Protein AF-0000000074543734 (afdb_homodimer)

Solvent-accessible surface area (backbone atoms only — not comparable to full-atom values): 16837 Å² total; per-residue (Å²): 120,85,77,66,67,54,52,73,69,49,49,52,48,24,50,54,46,12,51,50,35,31,70,73,48,41,55,64,61,36,19,35,50,53,27,39,42,71,45,32,59,56,58,61,41,37,69,66,55,51,26,60,74,67,69,52,52,71,66,55,41,49,52,23,51,50,51,32,42,71,45,55,52,28,47,71,48,64,48,88,96,42,91,55,53,32,34,30,52,39,65,70,46,44,68,61,51,48,52,52,50,57,54,46,49,54,52,49,51,53,50,47,54,55,44,60,73,66,44,53,80,88,37,54,69,59,51,51,36,52,50,50,49,51,50,50,50,55,52,46,64,62,48,46,63,54,52,51,52,50,53,62,58,68,75,106,120,86,78,67,65,53,53,73,70,49,48,54,49,24,51,54,48,13,51,50,36,31,70,74,47,40,55,64,61,36,18,35,50,54,26,39,42,70,46,31,61,56,57,59,42,37,68,64,54,52,25,60,74,67,69,51,51,70,68,52,42,51,53,23,51,50,51,33,41,72,45,57,52,29,48,70,48,63,48,90,97,43,92,54,53,33,34,30,54,39,65,71,46,44,67,61,51,49,52,51,51,57,54,46,49,54,54,49,52,53,50,48,52,55,43,61,73,66,44,54,8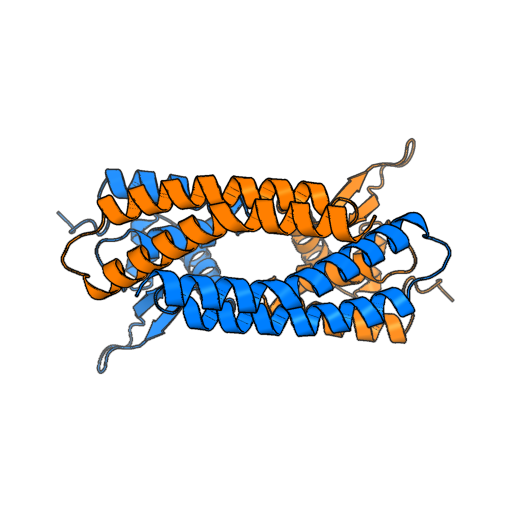0,89,37,53,68,60,49,49,35,52,50,51,50,51,50,49,50,56,52,46,64,62,48,48,63,54,51,51,53,50,52,62,58,70,75,106

Nearest PDB structures (foldseek):
  4nb5-assembly1_C  TM=7.946E-01  e=1.792E-09  Mycobacterium tuberculosis H37Rv
  5jbr-assembly1_B  TM=6.438E-01  e=4.421E-06  Beutenbergia cavernae DSM 12333
  3eco-assembly1_A  TM=5.040E-01  e=1.028E-03  Staphylococcus aureus subsp. aureus Mu50
  5ffx-assembly1_A  TM=5.007E-01  e=1.479E-03  Staphylococcus aureus
  4lln-assembly2_D  TM=4.909E-01  e=5.602E-03  Staphylococcus aureus

Radius of gyration: 21.44 Å; Cα contacts (8 Å, |Δi|>4): 351; chains: 2; bounding box: 50×63×42 Å

Foldseek 3Di:
DPPQQADPVLVVQLVVQLVVVVVVPDDNLLSSLLSCCVRGPDNKDFLVSSCVNVVHDSVSSVVSVVVCVVVVQKDWDDDVPDPTIIIGGCVVVVVVVVVVVLVVLVVVLVVLVVVLVPDDPVCVVVSVVSVVVSVVSVVCSVCVVVVVVVVVVVVD/DPPQQADPVLVVQLVVQLVVVVVVPDDNLLSSLLSCCVRGPDNKDFLVSSCVNVVHDSVSSVVSVVVCVVVVQKDWDDDVPGPTIIIGGPVVVVVVVVVVVLVVLVVVLVVLVVVLVPDDPVCVVVSVVSVVVSVVSVVCSVCVVVVVVVVVVVVD

Structure (mmCIF, N/CA/C/O backbone):
data_AF-0000000074543734-model_v1
#
loop_
_entity.id
_entity.type
_entity.pdbx_description
1 polymer 'HTH marR-type domain-containing protein'
#
loop_
_atom_site.group_PDB
_atom_site.id
_atom_site.type_symbol
_atom_site.label_atom_id
_atom_site.label_alt_id
_atom_site.label_comp_id
_atom_site.label_asym_id
_atom_site.label_entity_id
_atom_site.label_seq_id
_atom_site.pdbx_PDB_ins_code
_atom_site.Cartn_x
_atom_site.Cartn_y
_atom_site.Cartn_z
_atom_site.occupancy
_atom_site.B_iso_or_equiv
_atom_site.auth_seq_id
_atom_site.auth_comp_id
_atom_site.auth_asym_id
_atom_site.auth_atom_id
_atom_site.pdbx_PDB_model_num
ATOM 1 N N . MET A 1 1 ? 14.344 34.094 14.898 1 37.69 1 MET A N 1
ATOM 2 C CA . MET A 1 1 ? 14.773 32.688 14.852 1 37.69 1 MET A CA 1
ATOM 3 C C . MET A 1 1 ? 14.234 31.984 13.602 1 37.69 1 MET A C 1
ATOM 5 O O . MET A 1 1 ? 13.117 32.281 13.164 1 37.69 1 MET A O 1
ATOM 9 N N . PRO A 1 2 ? 14.891 31.484 12.68 1 45.97 2 PRO A N 1
ATOM 10 C CA . PRO A 1 2 ? 14.273 31.047 11.422 1 45.97 2 PRO A CA 1
ATOM 11 C C . PRO A 1 2 ? 12.984 30.266 11.641 1 45.97 2 PRO A C 1
ATOM 13 O O . PRO A 1 2 ? 12.875 29.5 12.609 1 45.97 2 PRO A O 1
ATOM 16 N N . THR A 1 3 ? 11.805 30.703 11.414 1 54.81 3 THR A N 1
ATOM 17 C CA . THR A 1 3 ? 10.469 30.234 11.758 1 54.81 3 THR A CA 1
ATOM 18 C C . THR A 1 3 ? 10.328 28.734 11.508 1 54.81 3 THR A C 1
ATOM 20 O O . THR A 1 3 ? 10.477 28.281 10.375 1 54.81 3 THR A O 1
ATOM 23 N N . GLU A 1 4 ? 10.594 27.969 12.469 1 73.25 4 GLU A N 1
ATOM 24 C CA . GLU A 1 4 ? 10.547 26.516 12.367 1 73.25 4 GLU A CA 1
ATOM 25 C C . GLU A 1 4 ? 9.211 26.047 11.781 1 73.25 4 GLU A C 1
ATOM 27 O O . GLU A 1 4 ? 8.148 26.469 12.234 1 73.25 4 GLU A O 1
ATOM 32 N N . ILE A 1 5 ? 9.234 25.453 10.617 1 83.62 5 ILE A N 1
ATOM 33 C CA . ILE A 1 5 ? 8.016 25.031 9.945 1 83.62 5 ILE A CA 1
ATOM 34 C C . ILE A 1 5 ? 7.352 23.906 10.734 1 83.62 5 ILE A C 1
ATOM 36 O O . ILE A 1 5 ? 6.184 23.578 10.5 1 83.62 5 ILE A O 1
ATOM 40 N N . VAL A 1 6 ? 8.109 23.391 11.742 1 90.94 6 VAL A N 1
ATOM 41 C CA . VAL A 1 6 ? 7.555 22.312 12.555 1 90.94 6 VAL A CA 1
ATOM 42 C C . VAL A 1 6 ? 7.953 22.516 14.016 1 90.94 6 VAL A C 1
ATOM 44 O O . VAL A 1 6 ? 9.094 22.859 14.312 1 90.94 6 VAL A O 1
ATOM 47 N N . THR A 1 7 ? 7.059 22.422 14.898 1 91.19 7 THR A N 1
ATOM 48 C CA . THR A 1 7 ? 7.32 22.469 16.328 1 91.19 7 THR A CA 1
ATOM 49 C C . THR A 1 7 ? 7.965 21.172 16.812 1 91.19 7 THR A C 1
ATOM 51 O O . THR A 1 7 ? 8.031 20.203 16.062 1 91.19 7 THR A O 1
ATOM 54 N N . GLU A 1 8 ? 8.469 21.188 18.062 1 92.19 8 GLU A N 1
ATOM 55 C CA . GLU A 1 8 ? 9.062 19.984 18.641 1 92.19 8 GLU A CA 1
ATOM 56 C C . GLU A 1 8 ? 8.031 18.859 18.75 1 92.19 8 GLU A C 1
ATOM 58 O O . GLU A 1 8 ? 8.344 17.703 18.5 1 92.19 8 GLU A O 1
ATOM 63 N N . LYS A 1 9 ? 6.859 19.219 19.156 1 93.31 9 LYS A N 1
ATOM 64 C CA . LYS A 1 9 ? 5.793 18.234 19.25 1 93.31 9 LYS A CA 1
ATOM 65 C C . LYS A 1 9 ? 5.477 17.641 17.875 1 93.31 9 LYS A C 1
ATOM 67 O O . LYS A 1 9 ? 5.281 16.438 17.75 1 93.31 9 LYS A O 1
ATOM 72 N N . GLN A 1 10 ? 5.484 18.453 16.906 1 94.5 10 GLN A N 1
ATOM 73 C CA . GLN A 1 10 ? 5.234 18 15.547 1 94.5 10 GLN A CA 1
ATOM 74 C C . GLN A 1 10 ? 6.367 17.109 15.047 1 94.5 10 GLN A C 1
ATOM 76 O O . GLN A 1 10 ? 6.129 16.141 14.328 1 94.5 10 GLN A O 1
ATOM 81 N N . ARG A 1 11 ? 7.5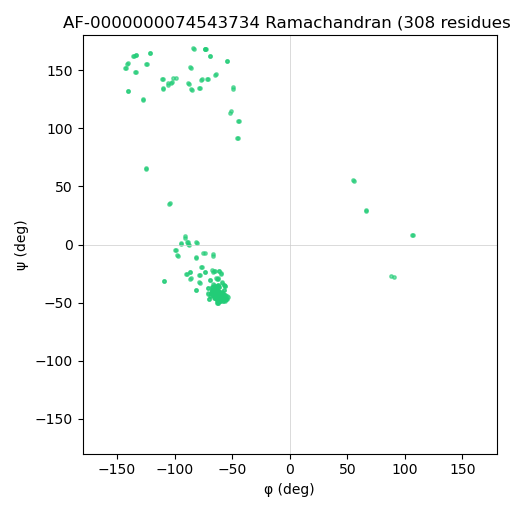16 17.453 15.438 1 95 11 ARG A N 1
ATOM 82 C CA . ARG A 1 11 ? 8.664 16.641 15.047 1 95 11 ARG A CA 1
ATOM 83 C C . ARG A 1 11 ? 8.555 15.227 15.586 1 95 11 ARG A C 1
ATOM 85 O O . ARG A 1 11 ? 8.867 14.258 14.891 1 95 11 ARG A O 1
ATOM 92 N N . VAL A 1 12 ? 8.141 15.133 16.797 1 95.44 12 VAL A N 1
ATOM 93 C CA . VAL A 1 12 ? 7.945 13.82 17.406 1 95.44 12 VAL A CA 1
ATOM 94 C C . VAL A 1 12 ? 6.867 13.047 16.656 1 95.44 12 VAL A C 1
ATOM 96 O O . VAL A 1 12 ? 7.023 11.852 16.391 1 95.44 12 VAL A O 1
ATOM 99 N N . LEU A 1 13 ? 5.844 13.719 16.312 1 96.5 13 LEU A N 1
ATOM 100 C CA . LEU A 1 13 ? 4.742 13.094 15.586 1 96.5 13 LEU A CA 1
ATOM 101 C C . LEU A 1 13 ? 5.184 12.664 14.188 1 96.5 13 LEU A C 1
ATOM 103 O O . LEU A 1 13 ? 4.773 11.609 13.703 1 96.5 13 LEU A O 1
ATOM 107 N N . ILE A 1 14 ? 5.988 13.477 13.539 1 97 14 ILE A N 1
ATOM 108 C CA . ILE A 1 14 ? 6.523 13.141 12.227 1 97 14 ILE A CA 1
ATOM 109 C C . ILE A 1 14 ? 7.316 11.836 12.312 1 97 14 ILE A C 1
ATOM 111 O O . ILE A 1 14 ? 7.164 10.953 11.461 1 97 14 ILE A O 1
ATOM 115 N N . GLU A 1 15 ? 8.086 11.719 13.359 1 97.19 15 GLU A N 1
ATOM 116 C CA . GLU A 1 15 ? 8.875 10.5 13.531 1 97.19 15 GLU A CA 1
ATOM 117 C C . GLU A 1 15 ? 7.977 9.297 13.82 1 97.19 15 GLU A C 1
ATOM 119 O O . GLU A 1 15 ? 8.18 8.219 13.258 1 97.19 15 GLU A O 1
ATOM 124 N N . LYS A 1 16 ? 6.977 9.477 14.641 1 96.81 16 LYS A N 1
ATOM 125 C CA . LYS A 1 16 ? 6.051 8.383 14.938 1 96.81 16 LYS A CA 1
ATOM 126 C C . LYS A 1 16 ? 5.344 7.91 13.672 1 96.81 16 LYS A C 1
ATOM 128 O O . LYS A 1 16 ? 5.301 6.707 13.391 1 96.81 16 LYS A O 1
ATOM 133 N N . LEU A 1 17 ? 4.848 8.828 12.938 1 96.62 17 LEU A N 1
ATOM 134 C CA . LEU A 1 17 ? 4.152 8.477 11.703 1 96.62 17 LEU A CA 1
ATOM 135 C C . LEU A 1 17 ? 5.117 7.895 10.68 1 96.62 17 LEU A C 1
ATOM 137 O O . LEU A 1 17 ? 4.766 6.969 9.945 1 96.62 17 LEU A O 1
ATOM 141 N N . GLY A 1 18 ? 6.289 8.453 10.586 1 96.38 18 GLY A N 1
ATOM 142 C CA . GLY A 1 18 ? 7.312 7.91 9.711 1 96.38 18 GLY A CA 1
ATOM 143 C C . GLY A 1 18 ? 7.617 6.449 9.984 1 96.38 18 GLY A C 1
ATOM 144 O O . GLY A 1 18 ? 7.699 5.645 9.055 1 96.38 18 GLY A O 1
ATOM 145 N N . VAL A 1 19 ? 7.781 6.129 11.227 1 93.88 19 VAL A N 1
ATOM 146 C CA . VAL A 1 19 ? 8.055 4.754 11.641 1 93.88 19 VAL A CA 1
ATOM 147 C C . VAL A 1 19 ? 6.883 3.855 11.25 1 93.88 19 VAL A C 1
ATOM 149 O O . VAL A 1 19 ? 7.086 2.736 10.773 1 93.88 19 VAL A O 1
ATOM 152 N N . PHE A 1 20 ? 5.758 4.316 11.453 1 93.62 20 PHE A N 1
ATOM 153 C CA . PHE A 1 20 ? 4.578 3.559 11.055 1 93.62 20 PHE A CA 1
ATOM 154 C C . PHE A 1 20 ? 4.602 3.264 9.562 1 93.62 20 PHE A C 1
ATOM 156 O O . PHE A 1 20 ? 4.41 2.117 9.148 1 93.62 20 PHE A O 1
ATOM 163 N N . TYR A 1 21 ? 4.852 4.258 8.758 1 91.38 21 TYR A N 1
ATOM 164 C CA . TYR A 1 21 ? 4.879 4.082 7.312 1 91.38 21 TYR A CA 1
ATOM 165 C C . TYR A 1 21 ? 5.984 3.117 6.902 1 91.38 21 TYR A C 1
ATOM 167 O O . TYR A 1 21 ? 5.812 2.326 5.973 1 91.38 21 TYR A O 1
ATOM 175 N N . GLU A 1 22 ? 7.047 3.182 7.617 1 88.69 22 GLU A N 1
ATOM 176 C CA . GLU A 1 22 ? 8.125 2.236 7.344 1 88.69 22 GLU A CA 1
ATOM 177 C C . GLU A 1 22 ? 7.68 0.801 7.609 1 88.69 22 GLU A C 1
ATOM 179 O O . GLU A 1 22 ? 7.973 -0.101 6.82 1 88.69 22 GLU A O 1
ATOM 184 N N . HIS A 1 23 ? 7.051 0.681 8.703 1 84.62 23 HIS A N 1
ATOM 185 C CA . HIS A 1 23 ? 6.531 -0.639 9.047 1 84.62 23 HIS A CA 1
ATOM 186 C C . HIS A 1 23 ? 5.559 -1.139 7.98 1 84.62 23 HIS A C 1
ATOM 188 O O . HIS A 1 23 ? 5.504 -2.338 7.699 1 84.62 23 HIS A O 1
ATOM 194 N N . GLU A 1 24 ? 4.855 -0.23 7.391 1 84.56 24 GLU A N 1
ATOM 195 C CA . GLU A 1 24 ? 3.893 -0.569 6.344 1 84.56 24 GLU A CA 1
ATOM 196 C C . GLU A 1 24 ? 4.586 -0.772 5 1 84.56 24 GLU A C 1
ATOM 198 O O . GLU A 1 24 ? 3.926 -0.965 3.977 1 84.56 24 GLU A O 1
ATOM 203 N N . GLY A 1 25 ? 5.934 -0.646 4.957 1 77.56 25 GLY A N 1
ATOM 204 C CA . GLY A 1 25 ? 6.676 -1.035 3.768 1 77.56 25 GLY A CA 1
ATOM 205 C C . GLY A 1 25 ? 7.199 0.15 2.979 1 77.56 25 GLY A C 1
ATOM 206 O O . GLY A 1 25 ? 7.77 -0.02 1.9 1 77.56 25 GLY A O 1
ATOM 207 N N . HIS A 1 26 ? 7.121 1.367 3.434 1 82.81 26 HIS A N 1
ATOM 208 C CA . HIS A 1 26 ? 7.617 2.545 2.73 1 82.81 26 HIS A CA 1
ATOM 209 C C . HIS A 1 26 ? 9.094 2.783 3.025 1 82.81 26 HIS A C 1
ATOM 211 O O . HIS A 1 26 ? 9.57 2.461 4.113 1 82.81 26 HIS A O 1
ATOM 217 N N . HIS A 1 27 ? 9.695 3.398 2.062 1 82.56 27 HIS A N 1
ATOM 218 C CA . HIS A 1 27 ? 11.078 3.826 2.27 1 82.56 27 HIS A CA 1
ATOM 219 C C . HIS A 1 27 ? 11.164 4.879 3.369 1 82.56 27 HIS A C 1
ATOM 221 O O . HIS A 1 27 ? 10.328 5.777 3.445 1 82.56 27 HIS A O 1
ATOM 227 N N . PRO A 1 28 ? 12.273 4.836 4.117 1 88.75 28 PRO A N 1
ATOM 228 C CA . PRO A 1 28 ? 12.367 5.672 5.316 1 88.75 28 PRO A CA 1
ATOM 229 C C . PRO A 1 28 ? 12.258 7.164 5.008 1 88.75 28 PRO A C 1
ATOM 231 O O . PRO A 1 28 ? 11.477 7.875 5.648 1 88.75 28 PRO A O 1
ATOM 234 N N . ALA A 1 29 ? 13 7.605 4.062 1 91.81 29 ALA A N 1
ATOM 235 C CA . ALA A 1 29 ? 12.984 9.031 3.75 1 91.81 29 ALA A CA 1
ATOM 236 C C . ALA A 1 29 ? 11.617 9.461 3.225 1 91.81 29 ALA A C 1
ATOM 238 O O . ALA A 1 29 ? 11.086 10.5 3.631 1 91.81 29 ALA A O 1
ATOM 239 N N . GLY A 1 30 ? 11.031 8.656 2.369 1 93.5 30 GLY A N 1
ATOM 240 C CA . GLY A 1 30 ? 9.711 8.961 1.851 1 93.5 30 GLY A CA 1
ATOM 241 C C . GLY A 1 30 ? 8.641 8.969 2.924 1 93.5 30 GLY A C 1
ATOM 242 O O . GLY A 1 30 ? 7.742 9.82 2.906 1 93.5 30 GLY A O 1
ATOM 243 N N . ALA A 1 31 ? 8.773 8.078 3.82 1 94.62 31 ALA A N 1
ATOM 244 C CA . ALA A 1 31 ? 7.844 7.988 4.945 1 94.62 31 ALA A CA 1
ATOM 245 C C . ALA A 1 31 ? 7.84 9.281 5.754 1 94.62 31 ALA A C 1
ATOM 247 O O . ALA A 1 31 ? 6.773 9.805 6.098 1 94.62 31 ALA A O 1
ATOM 248 N N . ARG A 1 32 ? 8.977 9.812 5.969 1 97 32 ARG A N 1
ATOM 249 C CA . ARG A 1 32 ? 9.086 11.008 6.789 1 97 32 ARG A CA 1
ATOM 250 C C . ARG A 1 32 ? 8.703 12.258 5.996 1 97 32 ARG A C 1
ATOM 252 O O . ARG A 1 32 ? 8.141 13.203 6.551 1 97 32 ARG A O 1
ATOM 259 N N . VAL A 1 33 ? 8.984 12.219 4.766 1 97.25 33 VAL A N 1
ATOM 260 C CA . VAL A 1 33 ? 8.5 13.32 3.941 1 97.25 33 VAL A CA 1
ATOM 261 C C . VAL A 1 33 ? 6.977 13.344 3.945 1 97.25 33 VAL A C 1
ATOM 263 O O . VAL A 1 33 ? 6.367 14.406 4.121 1 97.25 33 VAL A O 1
ATOM 266 N N . MET A 1 34 ? 6.402 12.211 3.77 1 96.25 34 MET A N 1
ATOM 267 C CA . MET A 1 34 ? 4.945 12.125 3.801 1 96.25 34 MET A CA 1
ATOM 268 C C . MET A 1 34 ? 4.402 12.602 5.145 1 96.25 34 MET A C 1
ATOM 270 O O . MET A 1 34 ? 3.438 13.367 5.191 1 96.25 34 MET A O 1
ATOM 274 N N . ALA A 1 35 ? 4.996 12.141 6.16 1 97 35 ALA A N 1
ATOM 275 C CA . ALA A 1 35 ? 4.586 12.562 7.496 1 97 35 ALA A CA 1
ATOM 276 C C . ALA A 1 35 ? 4.68 14.078 7.652 1 97 35 ALA A C 1
ATOM 278 O O . ALA A 1 35 ? 3.75 14.711 8.148 1 97 35 ALA A O 1
ATOM 279 N N . LEU A 1 36 ? 5.758 14.625 7.23 1 97.56 36 LEU A N 1
ATOM 280 C CA . LEU A 1 36 ? 5.969 16.062 7.301 1 97.56 36 LEU A CA 1
ATOM 281 C C . LEU A 1 36 ? 4.855 16.812 6.578 1 97.56 36 LEU A C 1
ATOM 283 O O . LEU A 1 36 ? 4.297 17.781 7.113 1 97.56 36 LEU A O 1
ATOM 287 N N . MET A 1 37 ? 4.496 16.328 5.449 1 96.06 37 MET A N 1
ATOM 288 C CA . MET A 1 37 ? 3.5 17 4.613 1 96.06 37 MET A CA 1
ATOM 289 C C . MET A 1 37 ? 2.129 16.969 5.281 1 96.06 37 MET A C 1
ATOM 291 O O . MET A 1 37 ? 1.292 17.844 5.012 1 96.06 37 MET A O 1
ATOM 295 N N . LEU A 1 38 ? 1.939 16.078 6.141 1 95.25 38 LEU A N 1
ATOM 296 C CA . LEU A 1 38 ? 0.658 15.953 6.824 1 95.25 38 LEU A CA 1
ATOM 297 C C . LEU A 1 38 ? 0.639 16.797 8.102 1 95.25 38 LEU A C 1
ATOM 299 O O . LEU A 1 38 ? -0.424 17.234 8.539 1 95.25 38 LEU A O 1
ATOM 303 N N . ILE A 1 39 ? 1.775 17.031 8.633 1 96.06 39 ILE A N 1
ATOM 304 C CA . ILE A 1 39 ? 1.815 17.5 10.008 1 96.06 39 ILE A CA 1
ATOM 305 C C . ILE A 1 39 ? 2.248 18.953 10.047 1 96.06 39 ILE A C 1
ATOM 307 O O . ILE A 1 39 ? 1.838 19.719 10.93 1 96.06 39 ILE A O 1
ATOM 311 N N . ALA A 1 40 ? 3.051 19.375 9.148 1 94.75 40 ALA A N 1
ATOM 312 C CA . ALA A 1 40 ? 3.59 20.734 9.125 1 94.75 40 ALA A CA 1
ATOM 313 C C . ALA A 1 40 ? 2.469 21.781 9.156 1 94.75 40 ALA A C 1
ATOM 315 O O . ALA A 1 40 ? 1.343 21.5 8.742 1 94.75 40 ALA A O 1
ATOM 316 N N . ASP A 1 41 ? 2.816 22.969 9.578 1 92.12 41 ASP A N 1
ATOM 317 C CA . ASP A 1 41 ? 1.845 24.047 9.703 1 92.12 41 ASP A CA 1
ATOM 318 C C . ASP A 1 41 ? 1.312 24.469 8.336 1 92.12 41 ASP A C 1
ATOM 320 O O . ASP A 1 41 ? 0.143 24.844 8.203 1 92.12 41 ASP A O 1
ATOM 324 N N . ARG A 1 42 ? 2.213 24.438 7.348 1 92.31 42 ARG A N 1
ATOM 325 C CA . ARG A 1 42 ? 1.828 24.719 5.965 1 92.31 42 ARG A CA 1
ATOM 326 C C . ARG A 1 42 ? 1.68 23.422 5.172 1 92.31 42 ARG A C 1
ATOM 328 O O . ARG A 1 42 ? 2.438 22.469 5.375 1 92.31 42 ARG A O 1
ATOM 335 N N . ASN A 1 43 ? 0.736 23.406 4.301 1 91.06 43 ASN A N 1
ATOM 336 C CA . ASN A 1 43 ? 0.484 22.188 3.545 1 91.06 43 ASN A CA 1
ATOM 337 C C . ASN A 1 43 ? 1.214 22.203 2.203 1 91.06 43 ASN A C 1
ATOM 339 O O . ASN A 1 43 ? 1.008 21.312 1.373 1 91.06 43 ASN A O 1
ATOM 343 N N . GLU A 1 44 ? 1.942 23.25 1.972 1 94.44 44 GLU A N 1
ATOM 344 C CA . GLU A 1 44 ? 2.775 23.359 0.78 1 94.44 44 GLU A CA 1
ATOM 345 C C . GLU A 1 44 ? 4.215 23.719 1.146 1 94.44 44 GLU A C 1
ATOM 347 O O . GLU A 1 44 ? 4.465 24.719 1.816 1 94.44 44 GLU A O 1
ATOM 352 N N . LEU A 1 45 ? 5.105 22.922 0.703 1 96 45 LEU A N 1
ATOM 353 C CA . LEU A 1 45 ? 6.508 23.125 1.046 1 96 45 LEU A CA 1
ATOM 354 C C . LEU A 1 45 ? 7.395 23 -0.188 1 96 45 LEU A C 1
ATOM 356 O O . LEU A 1 45 ? 7.09 22.219 -1.099 1 96 45 LEU A O 1
ATOM 360 N N . THR A 1 46 ? 8.477 23.766 -0.157 1 95.69 46 THR A N 1
ATOM 361 C CA . THR A 1 46 ? 9.461 23.641 -1.221 1 95.69 46 THR A CA 1
ATOM 362 C C . THR A 1 46 ? 10.43 22.5 -0.932 1 95.69 46 THR A C 1
ATOM 364 O O . THR A 1 46 ? 10.438 21.953 0.169 1 95.69 46 THR A O 1
ATOM 367 N N . PHE A 1 47 ? 11.195 22.219 -2.002 1 96.5 47 PHE A N 1
ATOM 368 C CA . PHE A 1 47 ? 12.227 21.188 -1.875 1 96.5 47 PHE A CA 1
ATOM 369 C C . PHE A 1 47 ? 13.148 21.5 -0.705 1 96.5 47 PHE A C 1
ATOM 371 O O . PHE A 1 47 ? 13.383 20.641 0.149 1 96.5 47 PHE A O 1
ATOM 378 N N . ASP A 1 48 ? 13.57 22.734 -0.561 1 95.62 48 ASP A N 1
ATOM 379 C CA . ASP A 1 48 ? 14.531 23.141 0.465 1 95.62 48 ASP A CA 1
ATOM 380 C C . ASP A 1 48 ? 13.898 23.109 1.853 1 95.62 48 ASP A C 1
ATOM 382 O O . ASP A 1 48 ? 14.547 22.719 2.828 1 95.62 48 ASP A O 1
ATOM 386 N N . GLU A 1 49 ? 12.727 23.469 1.93 1 95.5 49 GLU A N 1
ATOM 387 C CA . GLU A 1 49 ? 12.023 23.438 3.209 1 95.5 49 GLU A CA 1
ATOM 388 C C . GLU A 1 49 ? 11.867 22.016 3.725 1 95.5 49 GLU A C 1
ATOM 390 O O . GLU A 1 49 ? 12.031 21.766 4.918 1 95.5 49 GLU A O 1
ATOM 395 N N . ILE A 1 50 ? 11.539 21.109 2.832 1 97.12 50 ILE A N 1
ATOM 396 C CA . ILE A 1 50 ? 11.406 19.703 3.195 1 97.12 50 ILE A CA 1
ATOM 397 C C . ILE A 1 50 ? 12.75 19.172 3.662 1 97.12 50 ILE A C 1
ATOM 399 O O . ILE A 1 50 ? 12.852 18.562 4.734 1 97.12 50 ILE A O 1
ATOM 403 N N . ARG A 1 51 ? 13.727 19.406 2.877 1 96.56 51 ARG A N 1
ATOM 404 C CA . ARG A 1 51 ? 15.07 18.953 3.184 1 96.56 51 ARG A CA 1
ATOM 405 C C . ARG A 1 51 ? 15.539 19.469 4.539 1 96.56 51 ARG A C 1
ATOM 407 O O . ARG A 1 51 ? 16.031 18.703 5.367 1 96.56 51 ARG A O 1
ATOM 414 N N . ASP A 1 52 ? 15.32 20.719 4.824 1 95.5 52 ASP A N 1
ATOM 415 C CA . ASP A 1 52 ? 15.766 21.359 6.055 1 95.5 52 ASP A CA 1
ATOM 416 C C . ASP A 1 52 ? 14.961 20.859 7.254 1 95.5 52 ASP A C 1
ATOM 418 O O . ASP A 1 52 ? 15.523 20.594 8.32 1 95.5 52 ASP A O 1
ATOM 422 N N . ALA A 1 53 ? 13.695 20.734 7.066 1 95.44 53 ALA A N 1
ATOM 423 C CA . ALA A 1 53 ? 12.828 20.312 8.164 1 95.44 53 ALA A CA 1
ATOM 424 C C . ALA A 1 53 ? 13.18 18.906 8.625 1 95.44 53 ALA A C 1
ATOM 426 O O . ALA A 1 53 ? 13.109 18.594 9.812 1 95.44 53 ALA A O 1
ATOM 427 N N . LEU A 1 54 ? 13.562 18.094 7.684 1 96.25 54 LEU A N 1
ATOM 428 C CA . LEU A 1 54 ? 13.836 16.703 8.008 1 96.25 54 LEU A CA 1
ATOM 429 C C . LEU A 1 54 ? 15.328 16.469 8.227 1 96.25 54 LEU A C 1
ATOM 431 O O . LEU A 1 54 ? 15.742 15.391 8.648 1 96.25 54 LEU A O 1
ATOM 435 N N . ASN A 1 55 ? 16.125 17.406 7.93 1 95.12 55 ASN A N 1
ATOM 436 C CA . ASN A 1 55 ? 17.578 17.328 8.062 1 95.12 55 ASN A CA 1
ATOM 437 C C . ASN A 1 55 ? 18.141 16.125 7.309 1 95.12 55 ASN A C 1
ATOM 439 O O . ASN A 1 55 ? 18.859 15.312 7.883 1 95.12 55 ASN A O 1
ATOM 443 N N . ILE A 1 56 ? 17.812 16.094 6.062 1 95.75 56 ILE A N 1
ATOM 444 C CA . ILE A 1 56 ? 18.312 15.016 5.215 1 95.75 56 ILE A CA 1
ATOM 445 C C . ILE A 1 56 ? 19.109 15.602 4.055 1 95.75 56 ILE A C 1
ATOM 447 O O . ILE A 1 56 ? 19.047 16.797 3.791 1 95.75 56 ILE A O 1
ATOM 451 N N . SER A 1 57 ? 19.875 14.781 3.395 1 96.62 57 SER A N 1
ATOM 452 C CA . SER A 1 57 ? 20.688 15.211 2.268 1 96.62 57 SER A CA 1
ATOM 453 C C . SER A 1 57 ? 19.828 15.578 1.064 1 96.62 57 SER A C 1
ATOM 455 O O . SER A 1 57 ? 18.656 15.211 1 1 96.62 57 SER A O 1
ATOM 457 N N . LYS A 1 58 ? 20.438 16.328 0.109 1 96.75 58 LYS A N 1
ATOM 458 C CA . LYS A 1 58 ? 19.766 16.672 -1.142 1 96.75 58 LYS A CA 1
ATOM 459 C C . LYS A 1 58 ? 19.359 15.43 -1.921 1 96.75 58 LYS A C 1
ATOM 461 O O . LYS A 1 58 ? 18.266 15.367 -2.477 1 96.75 58 LYS A O 1
ATOM 466 N N . SER A 1 59 ? 20.234 14.516 -1.97 1 95.69 59 SER A N 1
ATOM 467 C CA . SER A 1 59 ? 19.969 13.289 -2.713 1 95.69 59 SER A CA 1
ATOM 468 C C . SER A 1 59 ? 18.828 12.5 -2.09 1 95.69 59 SER A C 1
ATOM 470 O O . SER A 1 59 ? 17.953 12.016 -2.799 1 95.69 59 SER A O 1
ATOM 472 N N . ALA A 1 60 ? 18.828 12.359 -0.793 1 93.69 60 ALA A N 1
ATOM 473 C CA . ALA A 1 60 ? 17.75 11.656 -0.087 1 93.69 60 ALA A CA 1
ATOM 474 C C . ALA A 1 60 ? 16.406 12.344 -0.304 1 93.69 60 ALA A C 1
ATOM 476 O O . ALA A 1 60 ? 15.406 11.68 -0.575 1 93.69 60 ALA A O 1
ATOM 477 N N . ALA A 1 61 ? 16.422 13.633 -0.209 1 96.75 61 ALA A N 1
ATOM 478 C CA . ALA A 1 61 ? 15.195 14.406 -0.421 1 96.75 61 ALA A CA 1
ATOM 479 C C . ALA A 1 61 ? 14.68 14.234 -1.848 1 96.75 61 ALA A C 1
ATOM 481 O O . ALA A 1 61 ? 13.484 14.039 -2.064 1 96.75 61 ALA A O 1
ATOM 482 N N . SER A 1 62 ? 15.594 14.336 -2.75 1 96.56 62 SER A N 1
ATOM 483 C CA . SER A 1 62 ? 15.219 14.195 -4.152 1 96.56 62 SER A CA 1
ATOM 484 C C . SER A 1 62 ? 14.602 12.828 -4.43 1 96.56 62 SER A C 1
ATOM 486 O O . SER A 1 62 ? 13.539 12.734 -5.051 1 96.56 62 SER A O 1
ATOM 488 N N . THR A 1 63 ? 15.203 11.859 -3.963 1 90.81 63 THR A N 1
ATOM 489 C CA . THR A 1 63 ? 14.719 10.492 -4.168 1 90.81 63 THR A CA 1
ATOM 490 C C . THR A 1 63 ? 13.352 10.305 -3.523 1 90.81 63 THR A C 1
ATOM 492 O O . THR A 1 63 ? 12.43 9.773 -4.152 1 90.81 63 THR A O 1
ATOM 495 N N . ALA A 1 64 ? 13.227 10.719 -2.336 1 93.5 64 ALA A N 1
ATOM 496 C CA . ALA A 1 64 ? 11.977 10.578 -1.592 1 93.5 64 ALA A CA 1
ATOM 497 C C . ALA A 1 64 ? 10.844 11.328 -2.283 1 93.5 64 ALA A C 1
ATOM 499 O O . ALA A 1 64 ? 9.758 10.781 -2.486 1 93.5 64 ALA A O 1
ATOM 500 N N . ILE A 1 65 ? 11.086 12.547 -2.648 1 96.19 65 ILE A N 1
ATOM 501 C CA . ILE A 1 65 ? 10.07 13.391 -3.271 1 96.19 65 ILE A CA 1
ATOM 502 C C . ILE A 1 65 ? 9.664 12.797 -4.621 1 96.19 65 ILE A C 1
ATOM 504 O O . ILE A 1 65 ? 8.477 12.719 -4.941 1 96.19 65 ILE A O 1
ATOM 508 N N . ASN A 1 66 ? 10.57 12.344 -5.34 1 92.06 66 ASN A N 1
ATOM 509 C CA . ASN A 1 66 ? 10.25 11.758 -6.633 1 92.06 66 ASN A CA 1
ATOM 510 C C . ASN A 1 66 ? 9.422 10.477 -6.484 1 92.06 66 ASN A C 1
ATOM 512 O O . ASN A 1 66 ? 8.516 10.219 -7.277 1 92.06 66 ASN A O 1
ATOM 516 N N . LEU A 1 67 ? 9.789 9.703 -5.523 1 85.62 67 LEU A N 1
ATOM 517 C CA . LEU A 1 67 ? 9.008 8.508 -5.258 1 85.62 67 LEU A CA 1
ATOM 518 C C . LEU A 1 67 ? 7.57 8.867 -4.898 1 85.62 67 LEU A C 1
ATOM 520 O O . LEU A 1 67 ? 6.625 8.266 -5.422 1 85.62 67 LEU A O 1
ATOM 524 N N . LEU A 1 68 ? 7.395 9.828 -4.09 1 92.06 68 LEU A N 1
ATOM 525 C CA . LEU A 1 68 ? 6.066 10.227 -3.646 1 92.06 68 LEU A CA 1
ATOM 526 C C . LEU A 1 68 ? 5.281 10.867 -4.785 1 92.06 68 LEU A C 1
ATOM 528 O O . LEU A 1 68 ? 4.059 10.734 -4.859 1 92.06 68 LEU A O 1
ATOM 532 N N . LEU A 1 69 ? 5.98 11.508 -5.676 1 92.69 69 LEU A N 1
ATOM 533 C CA . LEU A 1 69 ? 5.332 12.047 -6.867 1 92.69 69 LEU A CA 1
ATOM 534 C C . LEU A 1 69 ? 4.863 10.922 -7.789 1 92.69 69 LEU A C 1
ATOM 536 O O . LEU A 1 69 ? 3.713 10.922 -8.234 1 92.69 69 LEU A O 1
ATOM 540 N N . THR A 1 70 ? 5.676 9.992 -7.969 1 85.06 70 THR A N 1
ATOM 541 C CA . THR A 1 70 ? 5.379 8.883 -8.859 1 85.06 70 THR A CA 1
ATOM 542 C C . THR A 1 70 ? 4.203 8.062 -8.328 1 85.06 70 THR A C 1
ATOM 544 O O . THR A 1 70 ? 3.387 7.559 -9.102 1 85.06 70 THR A O 1
ATOM 547 N N . THR A 1 71 ? 4.156 7.949 -7.02 1 82.75 71 THR A N 1
ATOM 548 C CA . THR A 1 71 ? 3.09 7.168 -6.406 1 82.75 71 THR A CA 1
ATOM 549 C C . THR A 1 71 ? 1.868 8.039 -6.133 1 82.75 71 THR A C 1
ATOM 551 O O . THR A 1 71 ? 0.917 7.602 -5.484 1 82.75 71 THR A O 1
ATOM 554 N N . LYS A 1 72 ? 1.901 9.258 -6.488 1 88.75 72 LYS A N 1
ATOM 555 C CA . LYS A 1 72 ? 0.809 10.227 -6.438 1 88.75 72 LYS A CA 1
ATOM 556 C C . LYS A 1 72 ? 0.406 10.523 -4.996 1 88.75 72 LYS A C 1
ATOM 558 O O . LYS A 1 72 ? -0.766 10.781 -4.711 1 88.75 72 LYS A O 1
ATOM 563 N N . ARG A 1 73 ? 1.337 10.414 -4.098 1 91.44 73 ARG A N 1
ATOM 564 C CA . ARG A 1 73 ? 1.072 10.719 -2.693 1 91.44 73 ARG A CA 1
ATOM 565 C C . ARG A 1 73 ? 1.262 12.203 -2.414 1 91.44 73 ARG A C 1
ATOM 567 O O . ARG A 1 73 ? 0.733 12.727 -1.431 1 91.44 73 ARG A O 1
ATOM 574 N N . ILE A 1 74 ? 2.084 12.805 -3.287 1 95.38 74 ILE A N 1
ATOM 575 C CA . ILE A 1 74 ? 2.189 14.258 -3.314 1 95.38 74 ILE A CA 1
ATOM 576 C C . ILE A 1 74 ? 2.113 14.758 -4.758 1 95.38 74 ILE A C 1
ATOM 578 O O . ILE A 1 74 ? 2.203 13.961 -5.699 1 95.38 74 ILE A O 1
ATOM 582 N N . GLU A 1 75 ? 1.866 15.945 -4.855 1 96.44 75 GLU A N 1
ATOM 583 C CA . GLU A 1 75 ? 1.91 16.641 -6.141 1 96.44 75 GLU A CA 1
ATOM 584 C C . GLU A 1 75 ? 2.629 17.969 -6.02 1 96.44 75 GLU A C 1
ATOM 586 O O . GLU A 1 75 ? 2.918 18.438 -4.91 1 96.44 75 GLU A O 1
ATOM 591 N N . TYR A 1 76 ? 3.043 18.516 -7.141 1 95.31 76 TYR A N 1
ATOM 592 C CA . TYR A 1 76 ? 3.701 19.812 -7.086 1 95.31 76 TYR A CA 1
ATOM 593 C C . TYR A 1 76 ? 3.004 20.812 -7.996 1 95.31 76 TYR A C 1
ATOM 595 O O . TYR A 1 76 ? 2.193 20.438 -8.844 1 95.31 76 TYR A O 1
ATOM 603 N N . PHE A 1 77 ? 3.154 22.016 -7.68 1 93 77 PHE A N 1
ATOM 604 C CA . PHE A 1 77 ? 2.742 23.141 -8.508 1 93 77 PHE A CA 1
ATOM 605 C C . PHE A 1 77 ? 3.766 24.266 -8.438 1 93 77 PHE A C 1
ATOM 607 O O . PHE A 1 77 ? 4.633 24.266 -7.566 1 93 77 PHE A O 1
ATOM 614 N N . THR A 1 78 ? 3.775 25.078 -9.484 1 90.62 78 THR A N 1
ATOM 615 C CA . THR A 1 78 ? 4.668 26.234 -9.523 1 90.62 78 THR A CA 1
ATOM 616 C C . THR A 1 78 ? 3.879 27.531 -9.398 1 90.62 78 THR A C 1
ATOM 618 O O . THR A 1 78 ? 2.725 27.609 -9.82 1 90.62 78 THR A O 1
ATOM 621 N N . ASN A 1 79 ? 4.371 28.375 -8.578 1 83.75 79 ASN A N 1
ATOM 622 C CA . ASN A 1 79 ? 3.77 29.703 -8.523 1 83.75 79 ASN A CA 1
ATOM 623 C C . ASN A 1 79 ? 4.242 30.594 -9.68 1 83.75 79 ASN A C 1
ATOM 625 O O . ASN A 1 79 ? 5.41 30.531 -10.07 1 83.75 79 ASN A O 1
ATOM 629 N N . PRO A 1 80 ? 3.197 31.25 -10.242 1 80.94 80 PRO A N 1
ATOM 630 C CA . PRO A 1 80 ? 3.613 32.156 -11.297 1 80.94 80 PRO A CA 1
ATOM 631 C C . PRO A 1 80 ? 4.762 33.062 -10.875 1 80.94 80 PRO A C 1
ATOM 633 O O . PRO A 1 80 ? 4.723 33.656 -9.789 1 80.94 80 PRO A O 1
ATOM 636 N N . GLY A 1 81 ? 5.727 33.188 -11.781 1 79.94 81 GLY A N 1
ATOM 637 C CA . GLY A 1 81 ? 6.84 34.062 -11.531 1 79.94 81 GLY A CA 1
ATOM 638 C C . GLY A 1 81 ? 7.988 33.406 -10.797 1 79.94 81 GLY A C 1
ATOM 639 O O . GLY A 1 81 ? 9.094 33.969 -10.734 1 79.94 81 GLY A O 1
ATOM 640 N N . GLU A 1 82 ? 7.523 32.375 -10.016 1 75.94 82 GLU A N 1
ATOM 641 C CA . GLU A 1 82 ? 8.57 31.641 -9.297 1 75.94 82 GLU A CA 1
ATOM 642 C C . GLU A 1 82 ? 8.875 30.312 -9.969 1 75.94 82 GLU A C 1
ATOM 644 O O . GLU A 1 82 ? 7.977 29.656 -10.492 1 75.94 82 GLU A O 1
ATOM 649 N N . ARG A 1 83 ? 10.109 30.047 -9.984 1 77.12 83 ARG A N 1
ATOM 650 C CA . ARG A 1 83 ? 10.547 28.812 -10.617 1 77.12 83 ARG A CA 1
ATOM 651 C C . ARG A 1 83 ? 10.539 27.656 -9.625 1 77.12 83 ARG A C 1
ATOM 653 O O . ARG A 1 83 ? 10.773 26.5 -10 1 77.12 83 ARG A O 1
ATOM 660 N N . LYS A 1 84 ? 10.117 28.078 -8.383 1 87.75 84 LYS A N 1
ATOM 661 C CA . LYS A 1 84 ? 10.219 27.016 -7.387 1 87.75 84 LYS A CA 1
ATOM 662 C C . LYS A 1 84 ? 8.953 26.172 -7.344 1 87.75 84 LYS A C 1
ATOM 664 O O . LYS A 1 84 ? 7.844 26.703 -7.445 1 87.75 84 LYS A O 1
ATOM 669 N N . ARG A 1 85 ? 9.18 24.938 -7.23 1 93.94 85 ARG A N 1
ATOM 670 C CA . ARG A 1 85 ? 8.078 23.984 -7.082 1 93.94 85 ARG A CA 1
ATOM 671 C C . ARG A 1 85 ? 7.645 23.875 -5.625 1 93.94 85 ARG A C 1
ATOM 673 O O . ARG A 1 85 ? 8.484 23.859 -4.723 1 93.94 85 ARG A O 1
ATOM 680 N N . TYR A 1 86 ? 6.355 23.938 -5.453 1 95.94 86 TYR A N 1
ATOM 681 C CA . TYR A 1 86 ? 5.77 23.641 -4.152 1 95.94 86 TYR A CA 1
ATOM 682 C C . TYR A 1 86 ? 5.09 22.266 -4.164 1 95.94 86 TYR A C 1
ATOM 684 O O . TYR A 1 86 ? 4.426 21.906 -5.137 1 95.94 86 TYR A O 1
ATOM 692 N N . PHE A 1 87 ? 5.316 21.578 -3.057 1 97.19 87 PHE A N 1
ATOM 693 C CA . PHE A 1 87 ? 4.77 20.234 -2.936 1 97.19 87 PHE A CA 1
ATOM 694 C C . PHE A 1 87 ? 3.664 20.188 -1.886 1 97.19 87 PHE A C 1
ATOM 696 O O . PHE A 1 87 ? 3.758 20.844 -0.85 1 97.19 87 PHE A O 1
ATOM 703 N N . ARG A 1 88 ? 2.654 19.422 -2.152 1 96.5 88 ARG A N 1
ATOM 704 C CA . ARG A 1 88 ? 1.573 19.219 -1.191 1 96.5 88 ARG A CA 1
ATOM 705 C C . ARG A 1 88 ? 1.07 17.781 -1.22 1 96.5 88 ARG A C 1
ATOM 707 O O . ARG A 1 88 ? 1.162 17.109 -2.246 1 96.5 88 ARG A O 1
ATOM 714 N N . ALA A 1 89 ? 0.567 17.359 -0.07 1 96.38 89 ALA A N 1
ATOM 715 C CA . ALA A 1 89 ? 0.028 16 0.036 1 96.38 89 ALA A CA 1
ATOM 716 C C . ALA A 1 89 ? -1.288 15.875 -0.725 1 96.38 89 ALA A C 1
ATOM 718 O O . ALA A 1 89 ? -2.119 16.781 -0.699 1 96.38 89 ALA A O 1
ATOM 719 N N . THR A 1 90 ? -1.468 14.758 -1.345 1 95 90 THR A N 1
ATOM 720 C CA . THR A 1 90 ? -2.682 14.539 -2.123 1 95 90 THR A CA 1
ATOM 721 C C . THR A 1 90 ? -3.771 13.906 -1.262 1 95 90 THR A C 1
ATOM 723 O O . THR A 1 90 ? -4.863 13.609 -1.752 1 95 90 THR A O 1
ATOM 726 N N . ILE A 1 91 ? -3.486 13.789 -0.025 1 91.5 91 ILE A N 1
ATOM 727 C CA . ILE A 1 91 ? -4.41 13.141 0.897 1 91.5 91 ILE A CA 1
ATOM 728 C C . ILE A 1 91 ? -5.742 13.883 0.908 1 91.5 91 ILE A C 1
ATOM 730 O O . ILE A 1 91 ? -6.781 13.312 1.247 1 91.5 91 ILE A O 1
ATOM 734 N N . VAL A 1 92 ? -5.793 15.141 0.579 1 89.81 92 VAL A N 1
ATOM 735 C CA . VAL A 1 92 ? -7.02 15.93 0.513 1 89.81 92 VAL A CA 1
ATOM 736 C C . VAL A 1 92 ? -7.957 15.344 -0.54 1 89.81 92 VAL A C 1
ATOM 738 O O . VAL A 1 92 ? -9.172 15.523 -0.461 1 89.81 92 VAL A O 1
ATOM 741 N N . ASN A 1 93 ? -7.367 14.617 -1.474 1 91.75 93 ASN A N 1
ATOM 742 C CA . ASN A 1 93 ? -8.141 13.992 -2.539 1 91.75 93 ASN A CA 1
ATOM 743 C C . ASN A 1 93 ? -8.312 12.492 -2.303 1 91.75 93 ASN A C 1
ATOM 745 O O . ASN A 1 93 ? -8.359 11.711 -3.256 1 91.75 93 ASN A O 1
ATOM 749 N N . TRP A 1 94 ? -8.438 12.18 -1.136 1 91.12 94 TRP A N 1
ATOM 750 C CA . TRP A 1 94 ? -8.43 10.773 -0.746 1 91.12 94 TRP A CA 1
ATOM 751 C C . TRP A 1 94 ? -9.602 10.023 -1.376 1 91.12 94 TRP A C 1
ATOM 753 O O . TRP A 1 94 ? -9.5 8.828 -1.668 1 91.12 94 TRP A O 1
ATOM 763 N N . LYS A 1 95 ? -10.711 10.648 -1.644 1 89.62 95 LYS A N 1
ATOM 764 C CA . LYS A 1 95 ? -11.867 9.992 -2.248 1 89.62 95 LYS A CA 1
ATOM 765 C C . LYS A 1 95 ? -11.555 9.523 -3.666 1 89.62 95 LYS A C 1
ATOM 767 O O . LYS A 1 95 ? -11.945 8.422 -4.059 1 89.62 95 LYS A O 1
ATOM 772 N N . SER A 1 96 ? -10.898 10.406 -4.324 1 89.94 96 SER A N 1
ATOM 773 C CA . SER A 1 96 ? -10.492 10.039 -5.676 1 89.94 96 SER A CA 1
ATOM 774 C C . SER A 1 96 ? -9.5 8.875 -5.656 1 89.94 96 SER A C 1
ATOM 776 O O . SER A 1 96 ? -9.586 7.969 -6.488 1 89.94 96 SER A O 1
ATOM 778 N N . HIS A 1 97 ? -8.625 8.891 -4.758 1 87.38 97 HIS A N 1
ATOM 779 C CA . HIS A 1 97 ? -7.66 7.801 -4.613 1 87.38 97 HIS A CA 1
ATOM 780 C C . HIS A 1 97 ? -8.359 6.488 -4.273 1 87.38 97 HIS A C 1
ATOM 782 O O . HIS A 1 97 ? -7.996 5.434 -4.793 1 87.38 97 HIS A O 1
ATOM 788 N N . MET A 1 98 ? -9.297 6.605 -3.422 1 87.38 98 MET A N 1
ATOM 789 C CA . MET A 1 98 ? -10.062 5.418 -3.053 1 87.38 98 MET A CA 1
ATOM 790 C C . MET A 1 98 ? -10.758 4.82 -4.27 1 87.38 98 MET A C 1
ATOM 792 O O . MET A 1 98 ? -10.75 3.602 -4.453 1 87.38 98 MET A O 1
ATOM 796 N N . LYS A 1 99 ? -11.336 5.66 -5.039 1 87 99 LYS A N 1
ATOM 797 C CA . LYS A 1 99 ? -11.984 5.191 -6.262 1 87 99 LYS A CA 1
ATOM 798 C C . LYS A 1 99 ? -10.992 4.469 -7.168 1 87 99 LYS A C 1
ATOM 800 O O . LYS A 1 99 ? -11.305 3.42 -7.734 1 87 99 LYS A O 1
ATOM 805 N N . GLU A 1 100 ? -9.844 5.062 -7.285 1 87.44 100 GLU A N 1
ATOM 806 C CA . GLU A 1 100 ? -8.797 4.453 -8.102 1 87.44 100 GLU A CA 1
ATOM 807 C C . GLU A 1 100 ? -8.383 3.096 -7.539 1 87.44 100 GLU A C 1
ATOM 809 O O . GLU A 1 100 ? -8.156 2.15 -8.297 1 87.44 100 GLU A O 1
ATOM 814 N N . LYS A 1 101 ? -8.297 3.012 -6.246 1 86.06 101 LYS A N 1
ATOM 815 C CA . LYS A 1 101 ? -7.93 1.751 -5.605 1 86.06 101 LYS A CA 1
ATOM 816 C C . LYS A 1 101 ? -8.992 0.684 -5.84 1 86.06 101 LYS A C 1
ATOM 818 O O . LYS A 1 101 ? -8.672 -0.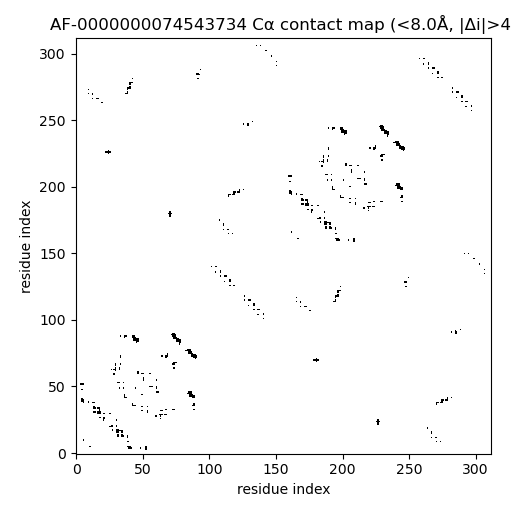486 -6.059 1 86.06 101 LYS A O 1
ATOM 823 N N . LEU A 1 102 ? -10.211 1.092 -5.82 1 84.88 102 LEU A N 1
ATOM 824 C CA . LEU A 1 102 ? -11.297 0.156 -6.078 1 84.88 102 LEU A CA 1
ATOM 825 C C . LEU A 1 102 ? -11.242 -0.367 -7.508 1 84.88 102 LEU A C 1
ATOM 827 O O . LEU A 1 102 ? -11.484 -1.551 -7.75 1 84.88 102 LEU A O 1
ATOM 831 N N . GLU A 1 103 ? -10.898 0.51 -8.414 1 86.56 103 GLU A N 1
ATOM 832 C CA . GLU A 1 103 ? -10.719 0.085 -9.805 1 86.56 103 GLU A CA 1
ATOM 833 C C . GLU A 1 103 ? -9.531 -0.859 -9.938 1 86.56 103 GLU A C 1
ATOM 835 O O . GLU A 1 103 ? -9.562 -1.789 -10.75 1 86.56 103 GLU A O 1
ATOM 840 N N . GLY A 1 104 ? -8.562 -0.604 -9.172 1 87.94 104 GLY A N 1
ATOM 841 C CA . GLY A 1 104 ? -7.395 -1.466 -9.156 1 87.94 104 GLY A CA 1
ATOM 842 C C . GLY A 1 104 ? -7.699 -2.877 -8.688 1 87.94 104 GLY A C 1
ATOM 843 O O . GLY A 1 104 ? -7.082 -3.838 -9.156 1 87.94 104 GLY A O 1
ATOM 844 N N . ILE A 1 105 ? -8.672 -3.002 -7.84 1 85.12 105 ILE A N 1
ATOM 845 C CA . ILE A 1 105 ? -9.062 -4.316 -7.336 1 85.12 105 ILE A CA 1
ATOM 846 C C . ILE A 1 105 ? -9.594 -5.168 -8.484 1 85.12 105 ILE A C 1
ATOM 848 O O . ILE A 1 105 ? -9.281 -6.359 -8.578 1 85.12 105 ILE A O 1
ATOM 852 N N . ILE A 1 106 ? -10.305 -4.535 -9.32 1 84.44 106 ILE A N 1
ATOM 853 C CA . ILE A 1 106 ? -10.875 -5.238 -10.461 1 84.44 106 ILE A CA 1
ATOM 854 C C . ILE A 1 106 ? -9.758 -5.727 -11.375 1 84.44 106 ILE A C 1
ATOM 856 O O . ILE A 1 106 ? -9.758 -6.883 -11.805 1 84.44 106 ILE A O 1
ATOM 860 N N . THR A 1 107 ? -8.883 -4.848 -11.609 1 91 107 THR A N 1
ATOM 861 C CA . THR A 1 107 ? -7.758 -5.188 -12.469 1 91 107 THR A CA 1
ATOM 862 C C . THR A 1 107 ? -6.938 -6.324 -11.867 1 91 107 THR A C 1
ATOM 864 O O . THR A 1 107 ? -6.598 -7.285 -12.555 1 91 107 THR A O 1
ATOM 867 N N . MET A 1 108 ? -6.676 -6.211 -10.617 1 91.62 108 MET A N 1
ATOM 868 C CA . MET A 1 108 ? -5.91 -7.25 -9.938 1 91.62 108 MET A CA 1
ATOM 869 C C . MET A 1 108 ? -6.66 -8.578 -9.945 1 91.62 108 MET A C 1
ATOM 871 O O . MET A 1 108 ? -6.055 -9.633 -10.125 1 91.62 108 MET A O 1
ATOM 875 N N . HIS A 1 109 ? -7.926 -8.5 -9.695 1 90.75 109 HIS A N 1
ATOM 876 C CA . HIS A 1 109 ? -8.75 -9.695 -9.727 1 90.75 109 HIS A CA 1
ATOM 877 C C . HIS A 1 109 ? -8.617 -10.422 -11.062 1 90.75 109 HIS A C 1
ATOM 879 O O . HIS A 1 109 ? -8.438 -11.641 -11.102 1 90.75 109 HIS A O 1
ATOM 885 N N . SER A 1 110 ? -8.703 -9.672 -12.102 1 92.5 110 SER A N 1
ATOM 886 C CA . SER A 1 110 ? -8.594 -10.25 -13.438 1 92.5 110 SER A CA 1
ATOM 887 C C . SER A 1 110 ? -7.211 -10.844 -13.672 1 92.5 110 SER A C 1
ATOM 889 O O . SER A 1 110 ? -7.082 -11.953 -14.195 1 92.5 110 SER A O 1
ATOM 891 N N . LEU A 1 111 ? -6.195 -10.156 -13.281 1 94.5 111 LEU A N 1
ATOM 892 C CA . LEU A 1 111 ? -4.828 -10.633 -13.438 1 94.5 111 LEU A CA 1
ATOM 893 C C . LEU A 1 111 ? -4.605 -11.906 -12.633 1 94.5 111 LEU A C 1
ATOM 895 O O . LEU A 1 111 ? -3.973 -12.852 -13.117 1 94.5 111 LEU A O 1
ATOM 899 N N . MET A 1 112 ? -5.137 -11.938 -11.461 1 93.44 112 MET A N 1
ATOM 900 C CA . MET A 1 112 ? -4.984 -13.109 -10.602 1 93.44 112 MET A CA 1
ATOM 901 C C . MET A 1 112 ? -5.629 -14.344 -11.234 1 93.44 112 MET A C 1
ATOM 903 O O . MET A 1 112 ? -5.086 -15.445 -11.148 1 93.44 112 MET A O 1
ATOM 907 N N . LYS A 1 113 ? -6.77 -14.102 -11.75 1 93.44 113 LYS A N 1
ATOM 908 C CA . LYS A 1 113 ? -7.418 -15.203 -12.445 1 93.44 113 LYS A CA 1
ATOM 909 C C . LYS A 1 113 ? -6.52 -15.758 -13.547 1 93.44 113 LYS A C 1
ATOM 911 O O . LYS A 1 113 ? -6.355 -16.969 -13.672 1 93.44 113 LYS A O 1
ATOM 916 N N . GLU A 1 114 ? -5.953 -14.922 -14.383 1 94.94 114 GLU A N 1
ATOM 917 C CA . GLU A 1 114 ? -5.039 -15.344 -15.438 1 94.94 114 GLU A CA 1
ATOM 918 C C . GLU A 1 114 ? -3.83 -16.078 -14.875 1 94.94 114 GLU A C 1
ATOM 920 O O . GLU A 1 114 ? -3.379 -17.078 -15.438 1 94.94 114 GLU A O 1
ATOM 925 N N . ILE A 1 115 ? -3.322 -15.578 -13.797 1 94.19 115 ILE A N 1
ATOM 926 C CA . ILE A 1 115 ? -2.148 -16.172 -13.156 1 94.19 115 ILE A CA 1
ATOM 927 C C . ILE A 1 115 ? -2.467 -17.594 -12.703 1 94.19 115 ILE A C 1
ATOM 929 O O . ILE A 1 115 ? -1.723 -18.531 -13 1 94.19 115 ILE A O 1
ATOM 933 N N . ILE A 1 116 ? -3.535 -17.719 -12.016 1 93.94 116 ILE A N 1
ATOM 934 C CA . ILE A 1 116 ? -3.938 -19.031 -11.484 1 93.94 116 ILE A CA 1
ATOM 935 C C . ILE A 1 116 ? -4.07 -20.031 -12.633 1 93.94 116 ILE A C 1
ATOM 937 O O . ILE A 1 116 ? -3.664 -21.188 -12.5 1 93.94 116 ILE A O 1
ATOM 941 N N . GLU A 1 117 ? -4.598 -19.578 -13.734 1 93.5 117 GLU A N 1
ATOM 942 C CA . GLU A 1 117 ? -4.793 -20.438 -14.898 1 93.5 117 GLU A CA 1
ATOM 943 C C . GLU A 1 117 ? -3.461 -20.906 -15.477 1 93.5 117 GLU A C 1
ATOM 945 O O . GLU A 1 117 ? -3.398 -21.938 -16.156 1 93.5 117 GLU A O 1
ATOM 950 N N . GLN A 1 118 ? -2.387 -20.188 -15.227 1 92.5 118 GLN A N 1
ATOM 951 C CA . GLN A 1 118 ? -1.09 -20.516 -15.812 1 92.5 118 GLN A CA 1
ATOM 952 C C . GLN A 1 118 ? -0.221 -21.297 -14.828 1 92.5 118 GLN A C 1
ATOM 954 O O . GLN A 1 118 ? 0.888 -21.719 -15.172 1 92.5 118 GLN A O 1
ATOM 959 N N . ARG A 1 119 ? -0.708 -21.453 -13.656 1 91 119 ARG A N 1
ATOM 960 C CA . ARG A 1 119 ? 0.098 -22.109 -12.641 1 91 119 ARG A CA 1
ATOM 961 C C . ARG A 1 119 ? 0.115 -23.625 -12.852 1 91 119 ARG A C 1
ATOM 963 O O . ARG A 1 119 ? -0.895 -24.219 -13.25 1 91 119 ARG A O 1
ATOM 970 N N . PRO A 1 120 ? 1.282 -24.203 -12.609 1 89.81 120 PRO A N 1
ATOM 971 C CA . PRO A 1 120 ? 1.364 -25.656 -12.742 1 89.81 120 PRO A CA 1
ATOM 972 C C . PRO A 1 120 ? 0.666 -26.391 -11.602 1 89.81 120 PRO A C 1
ATOM 974 O O . PRO A 1 120 ? 0.414 -25.812 -10.547 1 89.81 120 PRO A O 1
ATOM 977 N N . ASP A 1 121 ? 0.502 -27.703 -11.789 1 91.38 121 ASP A N 1
ATOM 978 C CA . ASP A 1 121 ? -0.129 -28.547 -10.773 1 91.38 121 ASP A CA 1
ATOM 979 C C . ASP A 1 121 ? 0.871 -28.938 -9.688 1 91.38 121 ASP A C 1
ATOM 981 O O . ASP A 1 121 ? 0.479 -29.422 -8.625 1 91.38 121 ASP A O 1
ATOM 985 N N . SER A 1 122 ? 2.066 -28.672 -9.93 1 90.38 122 SER A N 1
ATOM 986 C CA . SER A 1 122 ? 3.121 -29.156 -9.047 1 90.38 122 SER A CA 1
ATOM 987 C C . SER A 1 122 ? 3.172 -28.359 -7.758 1 90.38 122 SER A C 1
ATOM 989 O O . SER A 1 122 ? 3.873 -28.719 -6.812 1 90.38 122 SER A O 1
ATOM 991 N N . THR A 1 123 ? 2.383 -27.25 -7.633 1 91.31 123 THR A N 1
ATOM 992 C CA . THR A 1 123 ? 2.361 -26.438 -6.422 1 91.31 123 THR A CA 1
ATOM 993 C C . THR A 1 123 ? 0.94 -26.312 -5.883 1 91.31 123 THR A C 1
ATOM 995 O O . THR A 1 123 ? 0.423 -25.203 -5.758 1 91.31 123 THR A O 1
ATOM 998 N N . PRO A 1 124 ? 0.372 -27.359 -5.465 1 92.94 124 PRO A N 1
ATOM 999 C CA . PRO A 1 124 ? -1.056 -27.359 -5.137 1 92.94 124 PRO A CA 1
ATOM 1000 C C . PRO A 1 124 ? -1.382 -26.5 -3.92 1 92.94 124 PRO A C 1
ATOM 1002 O O . PRO A 1 124 ? -2.434 -25.859 -3.879 1 92.94 124 PRO A O 1
ATOM 1005 N N . GLU A 1 125 ? -0.539 -26.547 -2.955 1 93.19 125 GLU A N 1
ATOM 1006 C CA . GLU A 1 125 ? -0.812 -25.734 -1.768 1 93.19 125 GLU A CA 1
ATOM 1007 C C . GLU A 1 125 ? -0.773 -24.25 -2.088 1 93.19 125 GLU A C 1
ATOM 1009 O O . GLU A 1 125 ? -1.641 -23.484 -1.648 1 93.19 125 GLU A O 1
ATOM 1014 N N . PHE A 1 126 ? 0.235 -23.891 -2.805 1 94.06 126 PHE A N 1
ATOM 1015 C CA . PHE A 1 126 ? 0.355 -22.5 -3.24 1 94.06 126 PHE A CA 1
ATOM 1016 C C . PHE A 1 126 ? -0.853 -22.094 -4.074 1 94.06 126 PHE A C 1
ATOM 1018 O O . PHE A 1 126 ? -1.438 -21.031 -3.846 1 94.06 126 PHE A O 1
ATOM 1025 N N . ASN A 1 127 ? -1.238 -22.922 -4.957 1 94.62 127 ASN A N 1
ATOM 1026 C CA . ASN A 1 127 ? -2.381 -22.656 -5.82 1 94.62 127 ASN A CA 1
ATOM 1027 C C . ASN A 1 127 ? -3.67 -22.516 -5.016 1 94.62 127 ASN A C 1
ATOM 1029 O O . ASN A 1 127 ? -4.504 -21.656 -5.32 1 94.62 127 ASN A O 1
ATOM 1033 N N . ALA A 1 128 ? -3.805 -23.328 -4.043 1 94.69 128 ALA A N 1
ATOM 1034 C CA . ALA A 1 128 ? -4.988 -23.25 -3.188 1 94.69 128 ALA A CA 1
ATOM 1035 C C . ALA A 1 128 ? -5.055 -21.906 -2.459 1 94.69 128 ALA A C 1
ATOM 1037 O O . ALA A 1 128 ? -6.129 -21.312 -2.354 1 94.69 128 ALA A O 1
ATOM 1038 N N . SER A 1 129 ? -3.947 -21.469 -1.977 1 93.94 129 SER A N 1
ATOM 1039 C CA . SER A 1 129 ? -3.889 -20.188 -1.289 1 93.94 129 SER A CA 1
ATOM 1040 C C . SER A 1 129 ? -4.223 -19.031 -2.236 1 93.94 129 SER A C 1
ATOM 1042 O O . SER A 1 129 ? -4.953 -18.109 -1.868 1 93.94 129 SER A O 1
ATOM 1044 N N . LEU A 1 130 ? -3.715 -19.078 -3.445 1 93.69 130 LEU A N 1
ATOM 1045 C CA . LEU A 1 130 ? -4.012 -18.062 -4.445 1 93.69 130 LEU A CA 1
ATOM 1046 C C . LEU A 1 130 ? -5.5 -18.031 -4.773 1 93.69 130 LEU A C 1
ATOM 1048 O O . LEU A 1 130 ? -6.09 -16.953 -4.918 1 93.69 130 LEU A O 1
ATOM 1052 N N . ASN A 1 131 ? -6.055 -19.188 -4.875 1 95 131 ASN A N 1
ATOM 1053 C CA . ASN A 1 131 ? -7.48 -19.281 -5.168 1 95 131 ASN A CA 1
ATOM 1054 C C . ASN A 1 131 ? -8.32 -18.703 -4.043 1 95 131 ASN A C 1
ATOM 1056 O O . ASN A 1 131 ? -9.312 -18.016 -4.293 1 95 131 ASN A O 1
ATOM 1060 N N . GLU A 1 132 ? -7.945 -19.047 -2.898 1 94.44 132 GLU A N 1
ATOM 1061 C CA . GLU A 1 132 ? -8.664 -18.484 -1.754 1 94.44 132 GLU A CA 1
ATOM 1062 C C . GLU A 1 132 ? -8.578 -16.969 -1.731 1 94.44 132 GLU A C 1
ATOM 1064 O O . GLU A 1 132 ? -9.57 -16.281 -1.458 1 94.44 132 GLU A O 1
ATOM 1069 N N . LEU A 1 133 ? -7.422 -16.453 -1.953 1 92.38 133 LEU A N 1
ATOM 1070 C CA . LEU A 1 133 ? -7.242 -15.016 -2.014 1 92.38 133 LEU A CA 1
ATOM 1071 C C . LEU A 1 133 ? -8.102 -14.406 -3.117 1 92.38 133 LEU A C 1
ATOM 1073 O O . LEU A 1 133 ? -8.727 -13.359 -2.916 1 92.38 133 LEU A O 1
ATOM 1077 N N . HIS A 1 134 ? -8.062 -15.062 -4.242 1 94.06 134 HIS A N 1
ATOM 1078 C CA . HIS A 1 134 ? -8.883 -14.586 -5.352 1 94.06 134 HIS A CA 1
ATOM 1079 C C . HIS A 1 134 ? -10.359 -14.531 -4.965 1 94.06 134 HIS A C 1
ATOM 1081 O O . HIS A 1 134 ? -11.062 -13.578 -5.309 1 94.06 134 HIS A O 1
ATOM 1087 N N . ASP A 1 135 ? -10.797 -15.516 -4.301 1 93.62 135 ASP A N 1
ATOM 1088 C CA . ASP A 1 135 ? -12.172 -15.547 -3.816 1 93.62 135 ASP A CA 1
ATOM 1089 C C . ASP A 1 135 ? -12.438 -14.398 -2.85 1 93.62 135 ASP A C 1
ATOM 1091 O O . ASP A 1 135 ? -13.492 -13.766 -2.906 1 93.62 135 ASP A O 1
ATOM 1095 N N . PHE A 1 136 ? -11.586 -14.242 -2.002 1 91.44 136 PHE A N 1
ATOM 1096 C CA . PHE A 1 136 ? -11.711 -13.148 -1.048 1 91.44 136 PHE A CA 1
ATOM 1097 C C . PHE A 1 136 ? -11.781 -11.812 -1.77 1 91.44 136 PHE A C 1
ATOM 1099 O O . PHE A 1 136 ? -12.602 -10.953 -1.425 1 91.44 136 PHE A O 1
ATOM 1106 N N . MET A 1 137 ? -10.961 -11.609 -2.703 1 89.75 137 MET A N 1
ATOM 1107 C CA . MET A 1 137 ? -10.945 -10.367 -3.473 1 89.75 137 MET A CA 1
ATOM 1108 C C . MET A 1 137 ? -12.289 -10.148 -4.168 1 89.75 137 MET A C 1
ATOM 1110 O O . MET A 1 137 ? -12.766 -9.016 -4.27 1 89.75 137 MET A O 1
ATOM 1114 N N . SER A 1 138 ? -12.82 -11.211 -4.691 1 91.44 138 SER A N 1
ATOM 1115 C CA . SER A 1 138 ? -14.133 -11.125 -5.332 1 91.44 138 SER A CA 1
ATOM 1116 C C . SER A 1 138 ? -15.203 -10.656 -4.348 1 91.44 138 SER A C 1
ATOM 1118 O O . SER A 1 138 ? -16.047 -9.828 -4.688 1 91.44 138 SER A O 1
ATOM 1120 N N . PHE A 1 139 ? -15.125 -11.227 -3.232 1 91.88 139 PHE A N 1
ATOM 1121 C CA . PHE A 1 139 ? -16.047 -10.836 -2.172 1 91.88 139 PHE A CA 1
ATOM 1122 C C . PHE A 1 139 ? -15.867 -9.359 -1.82 1 91.88 139 PHE A C 1
ATOM 1124 O O . PHE A 1 139 ? -16.844 -8.617 -1.711 1 91.88 139 PHE A O 1
ATOM 1131 N N . PHE A 1 140 ? -14.688 -8.898 -1.683 1 87.5 140 PHE A N 1
ATOM 1132 C CA . PHE A 1 140 ? -14.367 -7.527 -1.318 1 87.5 140 PHE A CA 1
ATOM 1133 C C . PHE A 1 140 ? -14.805 -6.562 -2.412 1 87.5 140 PHE A C 1
ATOM 1135 O O . PHE A 1 140 ? -15.305 -5.473 -2.121 1 87.5 140 PHE A O 1
ATOM 1142 N N . HIS A 1 141 ? -14.586 -6.953 -3.596 1 87.19 141 HIS A N 1
ATOM 1143 C CA . HIS A 1 141 ? -14.984 -6.133 -4.734 1 87.19 141 HIS A CA 1
ATOM 1144 C C . HIS A 1 141 ? -16.484 -5.84 -4.703 1 87.19 141 HIS A C 1
ATOM 1146 O O . HIS A 1 141 ? -16.906 -4.738 -5.059 1 87.19 141 HIS A O 1
ATOM 1152 N N . LYS A 1 142 ? -17.156 -6.734 -4.266 1 90.31 142 LYS A N 1
ATOM 1153 C CA . LYS A 1 142 ? -18.609 -6.582 -4.23 1 90.31 142 LYS A CA 1
ATOM 1154 C C . LYS A 1 142 ? -19.047 -5.77 -3.012 1 90.31 142 LYS A C 1
ATOM 1156 O O . LYS A 1 142 ? -19.953 -4.941 -3.104 1 90.31 142 LYS A O 1
ATOM 1161 N N . GLU A 1 143 ? -18.453 -5.957 -1.911 1 92 143 GLU A N 1
ATOM 1162 C CA . GLU A 1 143 ? -18.922 -5.43 -0.634 1 92 143 GLU A CA 1
ATOM 1163 C C . GLU A 1 143 ? -18.422 -4.012 -0.398 1 92 143 GLU A C 1
ATOM 1165 O O . GLU A 1 143 ? -19.094 -3.201 0.238 1 92 143 GLU A O 1
ATOM 1170 N N . ILE A 1 144 ? -17.297 -3.666 -0.928 1 88.69 144 ILE A N 1
ATOM 1171 C CA . ILE A 1 144 ? -16.625 -2.426 -0.548 1 88.69 144 ILE A CA 1
ATOM 1172 C C . ILE A 1 144 ? -17.422 -1.23 -1.074 1 88.69 144 ILE A C 1
ATOM 1174 O O . ILE A 1 144 ? -17.688 -0.278 -0.336 1 88.69 144 ILE A O 1
ATOM 1178 N N . PRO A 1 145 ? -17.859 -1.24 -2.385 1 88.62 145 PRO A N 1
ATOM 1179 C CA . PRO A 1 145 ? -18.688 -0.122 -2.848 1 88.62 145 PRO A CA 1
ATOM 1180 C C . PRO A 1 145 ? -19.938 0.078 -1.999 1 88.62 145 PRO A C 1
ATOM 1182 O O . PRO A 1 145 ? -20.359 1.216 -1.763 1 88.62 145 PRO A O 1
ATOM 1185 N N . LEU A 1 146 ? -20.5 -0.96 -1.548 1 91.5 146 LEU A N 1
ATOM 1186 C CA . LEU A 1 146 ? -21.688 -0.87 -0.693 1 91.5 146 LEU A CA 1
ATOM 1187 C C . LEU A 1 146 ? -21.328 -0.241 0.651 1 91.5 146 LEU A C 1
ATOM 1189 O O . LEU A 1 146 ? -22.094 0.563 1.185 1 91.5 146 LEU A O 1
ATOM 1193 N N . LEU A 1 147 ? -20.219 -0.639 1.177 1 89.56 147 LEU A N 1
ATOM 1194 C CA . LEU A 1 147 ? -19.75 -0.086 2.447 1 89.56 147 LEU A CA 1
ATOM 1195 C C . LEU A 1 147 ? -19.5 1.414 2.328 1 89.56 147 LEU A C 1
ATOM 1197 O O . LEU A 1 147 ? -19.859 2.18 3.227 1 89.56 147 LEU A O 1
ATOM 1201 N N . ILE A 1 148 ? -18.938 1.814 1.198 1 88.69 148 ILE A N 1
ATOM 1202 C CA . ILE A 1 148 ? -18.641 3.225 0.973 1 88.69 148 ILE A CA 1
ATOM 1203 C C . ILE A 1 148 ? -19.938 4.016 0.867 1 88.69 148 ILE A C 1
ATOM 1205 O O . ILE A 1 148 ? -20.047 5.105 1.436 1 88.69 148 ILE A O 1
ATOM 1209 N N . GLU A 1 149 ? -20.844 3.52 0.184 1 90.44 149 GLU A N 1
ATOM 1210 C CA . GLU A 1 149 ? -22.141 4.176 0.063 1 90.44 149 GLU A CA 1
ATOM 1211 C C . GLU A 1 149 ? -22.828 4.305 1.422 1 90.44 149 GLU A C 1
ATOM 1213 O O . GLU A 1 149 ? -23.438 5.336 1.723 1 90.44 149 GLU A O 1
ATOM 1218 N N . ARG A 1 150 ? -22.719 3.281 2.168 1 91.81 150 ARG A N 1
ATOM 1219 C CA . ARG A 1 150 ? -23.281 3.326 3.516 1 91.81 150 ARG A CA 1
ATOM 1220 C C . ARG A 1 150 ? -22.609 4.414 4.348 1 91.81 150 ARG A C 1
ATOM 1222 O O . ARG A 1 150 ? -23.281 5.117 5.113 1 91.81 150 ARG A O 1
ATOM 1229 N N . TRP A 1 151 ? -21.328 4.527 4.234 1 92.38 151 TRP A N 1
ATOM 1230 C CA . TRP A 1 151 ? -20.594 5.559 4.961 1 92.38 151 TRP A CA 1
ATOM 1231 C C . TRP A 1 151 ? -21.047 6.949 4.535 1 92.38 151 TRP A C 1
ATOM 1233 O O . TRP A 1 151 ? -21.25 7.824 5.379 1 92.38 151 TRP A O 1
ATOM 1243 N N . LYS A 1 152 ? -21.234 7.195 3.271 1 89.5 152 LYS A N 1
ATOM 1244 C CA . LYS A 1 152 ? -21.672 8.484 2.75 1 89.5 152 LYS A CA 1
ATOM 1245 C C . LYS A 1 152 ? -23.047 8.859 3.299 1 89.5 152 LYS A C 1
ATOM 1247 O O . LYS A 1 152 ? -23.297 10.031 3.611 1 89.5 152 LYS A O 1
ATOM 1252 N N . THR A 1 153 ? -23.859 7.871 3.441 1 89.19 153 THR A N 1
ATOM 1253 C CA . THR A 1 153 ? -25.219 8.102 3.889 1 89.19 153 THR A CA 1
ATOM 1254 C C . THR A 1 153 ? -25.266 8.328 5.398 1 89.19 153 THR A C 1
ATOM 1256 O O . THR A 1 153 ? -26.172 9 5.902 1 89.19 153 THR A O 1
ATOM 1259 N N . SER A 1 154 ? -24.297 7.773 6.098 1 85.19 154 SER A N 1
ATOM 1260 C CA . SER A 1 154 ? -24.25 7.926 7.547 1 85.19 154 SER A CA 1
ATOM 1261 C C . SER A 1 154 ? -23.812 9.328 7.941 1 85.19 154 SER A C 1
ATOM 1263 O O . SER A 1 154 ? -24.047 9.766 9.078 1 85.19 154 SER A O 1
ATOM 1265 N N . LYS A 1 155 ? -23.141 10.031 7.148 1 76.81 155 LYS A N 1
ATOM 1266 C CA . LYS A 1 155 ? -22.688 11.391 7.402 1 76.81 155 LYS A CA 1
ATOM 1267 C C . LYS A 1 155 ? -23.812 12.398 7.238 1 76.81 155 LYS A C 1
ATOM 1269 O O . LYS A 1 155 ? -23.688 13.562 7.641 1 76.81 155 LYS A O 1
ATOM 1274 N N . LYS A 1 156 ? -24.891 11.992 6.523 1 62.81 156 LYS A N 1
ATOM 1275 C CA . LYS A 1 156 ? -26.078 12.836 6.398 1 62.81 156 LYS A CA 1
ATOM 1276 C C . LYS A 1 156 ? -26.938 12.766 7.656 1 62.81 156 LYS A C 1
ATOM 1278 O O . LYS A 1 156 ? -27.531 13.766 8.078 1 62.81 156 LYS A O 1
ATOM 1283 N N . MET B 1 1 ? 18.078 -27.344 -23.203 1 37.94 1 MET B N 1
ATOM 1284 C CA . MET B 1 1 ? 17.922 -25.891 -23.188 1 37.94 1 MET B CA 1
ATOM 1285 C C . MET B 1 1 ? 17.766 -25.359 -21.766 1 37.94 1 MET B C 1
ATOM 1287 O O . MET B 1 1 ? 17.188 -26.031 -20.906 1 37.94 1 MET B O 1
ATOM 1291 N N . PRO B 1 2 ? 18.516 -24.578 -21.172 1 45.66 2 PRO B N 1
ATOM 1292 C CA . PRO B 1 2 ? 18.422 -24.312 -19.734 1 45.66 2 PRO B CA 1
ATOM 1293 C C . PRO B 1 2 ? 16.969 -24.125 -19.266 1 45.66 2 PRO B C 1
ATOM 1295 O O . PRO B 1 2 ? 16.156 -23.547 -20 1 45.66 2 PRO B O 1
ATOM 1298 N N . THR B 1 3 ? 16.297 -24.984 -18.578 1 54.44 3 THR B N 1
ATOM 1299 C CA . THR B 1 3 ? 14.883 -25.125 -18.25 1 54.44 3 THR B CA 1
ATOM 1300 C C . THR B 1 3 ? 14.281 -23.797 -17.812 1 54.44 3 THR B C 1
ATOM 1302 O O . THR B 1 3 ? 14.711 -23.219 -16.812 1 54.44 3 THR B O 1
ATOM 1305 N N . GLU B 1 4 ? 13.758 -23.078 -18.703 1 72.69 4 GLU B N 1
ATOM 1306 C CA . GLU B 1 4 ? 13.18 -21.766 -18.438 1 72.69 4 GLU B CA 1
ATOM 1307 C C . GLU B 1 4 ? 12.172 -21.828 -17.281 1 72.69 4 GLU B C 1
ATOM 1309 O O . GLU B 1 4 ? 11.289 -22.688 -17.281 1 72.69 4 GLU B O 1
ATOM 1314 N N . ILE B 1 5 ? 12.484 -21.188 -16.1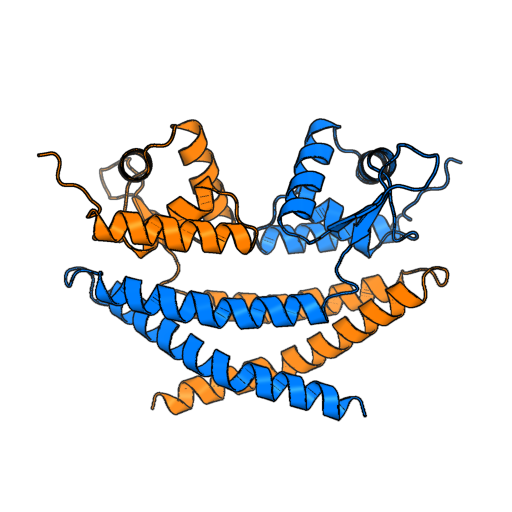72 1 83.94 5 ILE B N 1
ATOM 1315 C CA . ILE B 1 5 ? 11.633 -21.25 -14.992 1 83.94 5 ILE B CA 1
ATOM 1316 C C . ILE B 1 5 ? 10.305 -20.547 -15.281 1 83.94 5 ILE B C 1
ATOM 1318 O O . ILE B 1 5 ? 9.344 -20.703 -14.531 1 83.94 5 ILE B O 1
ATOM 1322 N N . VAL B 1 6 ? 10.258 -19.875 -16.453 1 90.88 6 VAL B N 1
ATOM 1323 C CA . VAL B 1 6 ? 9.023 -19.188 -16.828 1 90.88 6 VAL B CA 1
ATOM 1324 C C . VAL B 1 6 ? 8.758 -19.344 -18.312 1 90.88 6 VAL B C 1
ATOM 1326 O O . VAL B 1 6 ? 9.688 -19.266 -19.125 1 90.88 6 VAL B O 1
ATOM 1329 N N . THR B 1 7 ? 7.617 -19.688 -18.688 1 91.19 7 THR B N 1
ATOM 1330 C CA . THR B 1 7 ? 7.199 -19.766 -20.094 1 91.19 7 THR B CA 1
ATOM 1331 C C . THR B 1 7 ? 7.016 -18.375 -20.672 1 91.19 7 THR B C 1
ATOM 1333 O O . THR B 1 7 ? 7.035 -17.375 -19.953 1 91.19 7 THR B O 1
ATOM 1336 N N . GLU B 1 8 ? 6.871 -18.312 -22.031 1 92.25 8 GLU B N 1
ATOM 1337 C CA . GLU B 1 8 ? 6.637 -17.016 -22.672 1 92.25 8 GLU B CA 1
ATOM 1338 C C . GLU B 1 8 ? 5.328 -16.391 -22.219 1 92.25 8 GLU B C 1
ATOM 1340 O O . GLU B 1 8 ? 5.254 -15.18 -22.016 1 92.25 8 GLU B O 1
ATOM 1345 N N . LYS B 1 9 ? 4.332 -17.203 -22.078 1 93.44 9 LYS B N 1
ATOM 1346 C CA . LYS B 1 9 ? 3.053 -16.703 -21.578 1 93.44 9 LYS B CA 1
ATOM 1347 C C . LYS B 1 9 ? 3.189 -16.156 -20.172 1 93.44 9 LYS B C 1
ATOM 1349 O O . LYS B 1 9 ? 2.627 -15.109 -19.844 1 93.44 9 LYS B O 1
ATOM 1354 N N . GLN B 1 10 ? 3.945 -16.828 -19.391 1 94.56 10 GLN B N 1
ATOM 1355 C CA . GLN B 1 10 ? 4.184 -16.375 -18.016 1 94.56 10 GLN B CA 1
ATOM 1356 C C . GLN B 1 10 ? 4.984 -15.086 -18 1 94.56 10 GLN B C 1
ATOM 1358 O O . GLN B 1 10 ? 4.746 -14.211 -17.156 1 94.56 10 GLN B O 1
ATOM 1363 N N . ARG B 1 11 ? 5.859 -14.992 -18.891 1 95 11 ARG B N 1
ATOM 1364 C CA . ARG B 1 11 ? 6.664 -13.773 -18.969 1 95 11 ARG B CA 1
ATOM 1365 C C . ARG B 1 11 ? 5.789 -12.562 -19.266 1 95 11 ARG B C 1
ATOM 1367 O O . ARG B 1 11 ? 5.992 -11.492 -18.703 1 95 11 ARG B O 1
ATOM 1374 N N . VAL B 1 12 ? 4.879 -12.734 -20.141 1 95.44 12 VAL B N 1
ATOM 1375 C CA . VAL B 1 12 ? 3.951 -11.664 -20.484 1 95.44 12 VAL B CA 1
ATOM 1376 C C . VAL B 1 12 ? 3.121 -11.289 -19.25 1 95.44 12 VAL B C 1
ATOM 1378 O O . VAL B 1 12 ? 2.92 -10.109 -18.969 1 95.44 12 VAL B O 1
ATOM 1381 N N . LEU B 1 13 ? 2.701 -12.273 -18.547 1 96.5 13 LEU B N 1
ATOM 1382 C CA . LEU B 1 13 ? 1.896 -12.047 -17.359 1 96.5 13 LEU B CA 1
ATOM 1383 C C . LEU B 1 13 ? 2.715 -11.359 -16.266 1 96.5 13 LEU B C 1
ATOM 1385 O O . LEU B 1 13 ? 2.201 -10.5 -15.547 1 96.5 13 LEU B O 1
ATOM 1389 N N . ILE B 1 14 ? 3.961 -11.75 -16.125 1 97 14 ILE B N 1
ATOM 1390 C CA . ILE B 1 14 ? 4.859 -11.125 -15.172 1 97 14 ILE B CA 1
ATOM 1391 C C . ILE B 1 14 ? 4.969 -9.625 -15.469 1 97 14 ILE B C 1
ATOM 1393 O O . ILE B 1 14 ? 4.895 -8.797 -14.555 1 97 14 ILE B O 1
ATOM 1397 N N . GLU B 1 15 ? 5.078 -9.312 -16.734 1 97.19 15 GLU B N 1
ATOM 1398 C CA . GLU B 1 15 ? 5.176 -7.91 -17.125 1 97.19 15 GLU B CA 1
ATOM 1399 C C . GLU B 1 15 ? 3.867 -7.172 -16.859 1 97.19 15 GLU B C 1
ATOM 1401 O O . GLU B 1 15 ? 3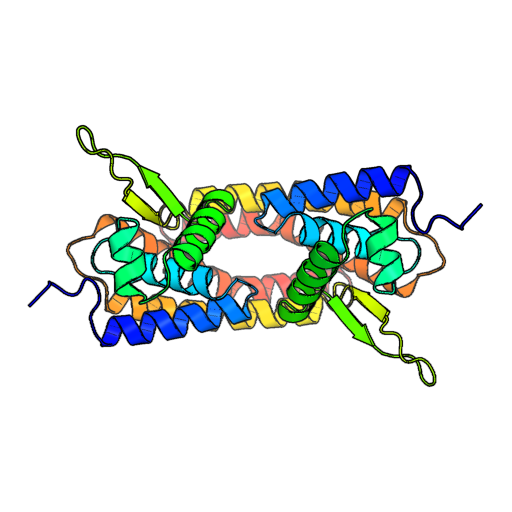.869 -6.051 -16.344 1 97.19 15 GLU B O 1
ATOM 1406 N N . LYS B 1 16 ? 2.752 -7.789 -17.156 1 96.81 16 LYS B N 1
ATOM 1407 C CA . LYS B 1 16 ? 1.457 -7.168 -16.906 1 96.81 16 LYS B CA 1
ATOM 1408 C C . LYS B 1 16 ? 1.27 -6.887 -15.414 1 96.81 16 LYS B C 1
ATOM 1410 O O . LYS B 1 16 ? 0.903 -5.773 -15.031 1 96.81 16 LYS B O 1
ATOM 1415 N N . LEU B 1 17 ? 1.542 -7.855 -14.633 1 96.69 17 LEU B N 1
ATOM 1416 C CA . LEU B 1 17 ? 1.398 -7.691 -13.188 1 96.69 17 LEU B CA 1
ATOM 1417 C C . LEU B 1 17 ? 2.418 -6.691 -12.648 1 96.69 17 LEU B C 1
ATOM 1419 O O . LEU B 1 17 ? 2.109 -5.906 -11.75 1 96.69 17 LEU B O 1
ATOM 1423 N N . GLY B 1 18 ? 3.617 -6.746 -13.148 1 96.44 18 GLY B N 1
ATOM 1424 C CA . GLY B 1 18 ? 4.633 -5.773 -12.766 1 96.44 18 GLY B CA 1
ATOM 1425 C C . GLY B 1 18 ? 4.203 -4.34 -13.008 1 96.44 18 GLY B C 1
ATOM 1426 O O . GLY B 1 18 ? 4.383 -3.48 -12.141 1 96.44 18 GLY B O 1
ATOM 1427 N N . VAL B 1 19 ? 3.656 -4.09 -14.156 1 93.81 19 VAL B N 1
ATOM 1428 C CA . VAL B 1 19 ? 3.172 -2.758 -14.508 1 93.81 19 VAL B CA 1
ATOM 1429 C C . VAL B 1 19 ? 2.059 -2.34 -13.555 1 93.81 19 VAL B C 1
ATOM 1431 O O . VAL B 1 19 ? 2.014 -1.19 -13.109 1 93.81 19 VAL B O 1
ATOM 1434 N N . PHE B 1 20 ? 1.232 -3.207 -13.273 1 93.62 20 PHE B N 1
ATOM 1435 C CA . PHE B 1 20 ? 0.167 -2.928 -12.32 1 93.62 20 PHE B CA 1
ATOM 1436 C C . PHE B 1 20 ? 0.743 -2.512 -10.969 1 93.62 20 PHE B C 1
ATOM 1438 O O . PHE B 1 20 ? 0.337 -1.497 -10.398 1 93.62 20 PHE B O 1
ATOM 1445 N N . TYR B 1 21 ? 1.678 -3.266 -10.477 1 91.25 21 TYR B N 1
ATOM 1446 C CA . TYR B 1 21 ? 2.281 -2.965 -9.188 1 91.25 21 TYR B CA 1
ATOM 1447 C C . TYR B 1 21 ? 2.994 -1.618 -9.219 1 91.25 21 TYR B C 1
ATOM 1449 O O . TYR B 1 21 ? 2.971 -0.875 -8.234 1 91.25 21 TYR B O 1
ATOM 1457 N N . GLU B 1 22 ? 3.553 -1.326 -10.328 1 88.62 22 GLU B N 1
ATOM 1458 C CA . GLU B 1 22 ? 4.188 -0.019 -10.469 1 88.62 22 GLU B CA 1
ATOM 1459 C C . GLU B 1 22 ? 3.16 1.105 -10.367 1 88.62 22 GLU B C 1
ATOM 1461 O O . GLU B 1 22 ? 3.404 2.117 -9.711 1 88.62 22 GLU B O 1
ATOM 1466 N N . HIS B 1 23 ? 2.113 0.869 -11.055 1 84.5 23 HIS B N 1
ATOM 1467 C CA . HIS B 1 23 ? 1.036 1.852 -11 1 84.5 23 HIS B CA 1
ATOM 1468 C C . HIS B 1 23 ? 0.535 2.035 -9.57 1 84.5 23 HIS B C 1
ATOM 1470 O O . HIS B 1 23 ? 0.161 3.143 -9.18 1 84.5 23 HIS B O 1
ATOM 1476 N N . GLU B 1 24 ? 0.581 0.985 -8.812 1 84.44 24 GLU B N 1
ATOM 1477 C CA . GLU B 1 24 ? 0.144 1.023 -7.418 1 84.44 24 GLU B CA 1
ATOM 1478 C C . GLU B 1 24 ? 1.232 1.594 -6.512 1 84.44 24 GLU B C 1
ATOM 1480 O O . GLU B 1 24 ? 1.087 1.603 -5.289 1 84.44 24 GLU B O 1
ATOM 1485 N N . GLY B 1 25 ? 2.373 2 -7.094 1 77.5 25 GLY B N 1
ATOM 1486 C CA . GLY B 1 25 ? 3.361 2.748 -6.332 1 77.5 25 GLY B CA 1
ATOM 1487 C C . GLY B 1 25 ? 4.59 1.931 -5.98 1 77.5 25 GLY B C 1
ATOM 1488 O O . GLY B 1 25 ? 5.473 2.404 -5.266 1 77.5 25 GLY B O 1
ATOM 1489 N N . HIS B 1 26 ? 4.781 0.738 -6.469 1 82.81 26 HIS B N 1
ATOM 1490 C CA . HIS B 1 26 ? 5.945 -0.091 -6.18 1 82.81 26 HIS B CA 1
ATOM 1491 C C . HIS B 1 26 ? 7.098 0.227 -7.125 1 82.81 26 HIS B C 1
ATOM 1493 O O . HIS B 1 26 ? 6.875 0.609 -8.273 1 82.81 26 HIS B O 1
ATOM 1499 N N . HIS B 1 27 ? 8.258 -0.013 -6.598 1 82.62 27 HIS B N 1
ATOM 1500 C CA . HIS B 1 27 ? 9.438 0.106 -7.441 1 82.62 27 HIS B CA 1
ATOM 1501 C C . HIS B 1 27 ? 9.422 -0.929 -8.562 1 82.62 27 HIS B C 1
ATOM 1503 O O . HIS B 1 27 ? 9.062 -2.086 -8.344 1 82.62 27 HIS B O 1
ATOM 1509 N N . PRO B 1 28 ? 9.977 -0.539 -9.719 1 88.69 28 PRO B N 1
ATOM 1510 C CA . PRO B 1 28 ? 9.836 -1.383 -10.906 1 88.69 28 PRO B CA 1
ATOM 1511 C C . PRO B 1 28 ? 10.453 -2.766 -10.727 1 88.69 28 PRO B C 1
ATOM 1513 O O . PRO B 1 28 ? 9.812 -3.779 -11.016 1 88.69 28 PRO B O 1
ATOM 1516 N N . ALA B 1 29 ? 11.648 -2.799 -10.25 1 91.88 29 ALA B N 1
ATOM 1517 C CA . ALA B 1 29 ? 12.32 -4.09 -10.102 1 91.88 29 ALA B CA 1
ATOM 1518 C C . ALA B 1 29 ? 11.609 -4.961 -9.07 1 91.88 29 ALA B C 1
ATOM 1520 O O . ALA B 1 29 ? 11.391 -6.152 -9.297 1 91.88 29 ALA B O 1
ATOM 1521 N N . GLY B 1 30 ? 11.219 -4.359 -7.98 1 93.5 30 GLY B N 1
ATOM 1522 C CA . GLY B 1 30 ? 10.492 -5.094 -6.957 1 93.5 30 GLY B CA 1
ATOM 1523 C C . GLY B 1 30 ? 9.148 -5.609 -7.434 1 93.5 30 GLY B C 1
ATOM 1524 O O . GLY B 1 30 ? 8.758 -6.73 -7.105 1 93.5 30 GLY B O 1
ATOM 1525 N N . ALA B 1 31 ? 8.516 -4.824 -8.195 1 94.5 31 ALA B N 1
ATOM 1526 C CA . ALA B 1 31 ? 7.23 -5.199 -8.773 1 94.5 31 ALA B CA 1
ATOM 1527 C C . ALA B 1 31 ? 7.359 -6.465 -9.617 1 94.5 31 ALA B C 1
ATOM 1529 O O . ALA B 1 31 ? 6.543 -7.379 -9.5 1 94.5 31 ALA B O 1
ATOM 1530 N N . ARG B 1 32 ? 8.383 -6.535 -10.375 1 97 32 ARG B N 1
ATOM 1531 C CA . ARG B 1 32 ? 8.562 -7.676 -11.266 1 97 32 ARG B CA 1
ATOM 1532 C C . ARG B 1 32 ? 9.07 -8.891 -10.508 1 97 32 ARG B C 1
ATOM 1534 O O . ARG B 1 32 ? 8.734 -10.031 -10.844 1 97 32 ARG B O 1
ATOM 1541 N N . VAL B 1 33 ? 9.844 -8.641 -9.539 1 97.31 33 VAL B N 1
ATOM 1542 C CA . VAL B 1 33 ? 10.242 -9.766 -8.695 1 97.31 33 VAL B CA 1
ATOM 1543 C C . VAL B 1 33 ? 9.016 -10.367 -8.023 1 97.31 33 VAL B C 1
ATOM 1545 O O . VAL B 1 33 ? 8.844 -11.594 -8.008 1 97.31 33 VAL B O 1
ATOM 1548 N N . MET B 1 34 ? 8.195 -9.523 -7.5 1 96.25 34 MET B N 1
ATOM 1549 C CA . MET B 1 34 ? 6.969 -10 -6.867 1 96.25 34 MET B CA 1
ATOM 1550 C C . MET B 1 34 ? 6.105 -10.773 -7.863 1 96.25 34 MET B C 1
ATOM 1552 O O . MET B 1 34 ? 5.598 -11.852 -7.551 1 96.25 34 MET B O 1
ATOM 1556 N N . ALA B 1 35 ? 5.961 -10.219 -8.984 1 97 35 ALA B N 1
ATOM 1557 C CA . ALA B 1 35 ? 5.184 -10.875 -10.031 1 97 35 ALA B CA 1
ATOM 1558 C C . ALA B 1 35 ? 5.766 -12.25 -10.359 1 97 35 ALA B C 1
ATOM 1560 O O . ALA B 1 35 ? 5.031 -13.234 -10.453 1 97 35 ALA B O 1
ATOM 1561 N N . LEU B 1 36 ? 7.039 -12.305 -10.523 1 97.5 36 LEU B N 1
ATOM 1562 C CA . LEU B 1 36 ? 7.723 -13.562 -10.82 1 97.5 36 LEU B CA 1
ATOM 1563 C C . LEU B 1 36 ? 7.43 -14.609 -9.758 1 97.5 36 LEU B C 1
ATOM 1565 O O . LEU B 1 36 ? 7.098 -15.75 -10.078 1 97.5 36 LEU B O 1
ATOM 1569 N N . MET B 1 37 ? 7.465 -14.195 -8.547 1 96 37 MET B N 1
ATOM 1570 C CA . MET B 1 37 ? 7.289 -15.109 -7.43 1 96 37 MET B CA 1
ATOM 1571 C C . MET B 1 37 ? 5.871 -15.68 -7.41 1 96 37 MET B C 1
ATOM 1573 O O . MET B 1 37 ? 5.645 -16.766 -6.887 1 96 37 MET B O 1
ATOM 1577 N N . LEU B 1 38 ? 4.992 -15 -7.992 1 95.19 38 LEU B N 1
ATOM 1578 C CA . LEU B 1 38 ? 3.6 -15.438 -8.016 1 95.19 38 LEU B CA 1
ATOM 1579 C C . LEU B 1 38 ? 3.328 -16.328 -9.219 1 95.19 38 LEU B C 1
ATOM 1581 O O . LEU B 1 38 ? 2.439 -17.188 -9.172 1 95.19 38 LEU B O 1
ATOM 1585 N N . ILE B 1 39 ? 4.102 -16.156 -10.219 1 96.06 39 ILE B N 1
ATOM 1586 C CA . ILE B 1 39 ? 3.691 -16.703 -11.508 1 96.06 39 ILE B CA 1
ATOM 1587 C C . ILE B 1 39 ? 4.582 -17.891 -11.883 1 96.06 39 ILE B C 1
ATOM 1589 O O . ILE B 1 39 ? 4.137 -18.812 -12.555 1 96.06 39 ILE B O 1
ATOM 1593 N N . ALA B 1 40 ? 5.797 -17.875 -11.484 1 94.75 40 ALA B N 1
ATOM 1594 C CA . ALA B 1 40 ? 6.754 -18.922 -11.836 1 94.75 40 ALA B CA 1
ATOM 1595 C C . ALA B 1 40 ? 6.223 -20.297 -11.453 1 94.75 40 ALA B C 1
ATOM 1597 O O . ALA B 1 40 ? 5.398 -20.438 -10.547 1 94.75 40 ALA B O 1
ATOM 1598 N N . ASP B 1 41 ? 6.758 -21.312 -12.109 1 92.06 41 ASP B N 1
ATOM 1599 C CA . ASP B 1 41 ? 6.324 -22.688 -11.875 1 92.06 41 ASP B CA 1
ATOM 1600 C C . ASP B 1 41 ? 6.668 -23.141 -10.461 1 92.06 41 ASP B C 1
ATOM 1602 O O . ASP B 1 41 ? 5.906 -23.891 -9.844 1 92.06 41 ASP B O 1
ATOM 1606 N N . ARG B 1 42 ? 7.855 -22.703 -10 1 92.31 42 ARG B N 1
ATOM 1607 C CA . ARG B 1 42 ? 8.273 -22.969 -8.633 1 92.31 42 ARG B CA 1
ATOM 1608 C C . ARG B 1 42 ? 8.016 -21.766 -7.734 1 92.31 42 ARG B C 1
ATOM 1610 O O . ARG B 1 42 ? 8.18 -20.609 -8.164 1 92.31 42 ARG B O 1
ATOM 1617 N N . ASN B 1 43 ? 7.637 -22.031 -6.535 1 90.94 43 ASN B N 1
ATOM 1618 C CA . ASN B 1 43 ? 7.309 -20.938 -5.633 1 90.94 43 ASN B CA 1
ATOM 1619 C C . ASN B 1 43 ? 8.508 -20.547 -4.773 1 90.94 43 ASN B C 1
ATOM 1621 O O . ASN B 1 43 ? 8.375 -19.719 -3.861 1 90.94 43 ASN B O 1
ATOM 1625 N N . GLU B 1 44 ? 9.602 -21.219 -4.984 1 94.44 44 GLU B N 1
ATOM 1626 C CA . GLU B 1 44 ? 10.852 -20.891 -4.309 1 94.44 44 GLU B CA 1
ATOM 1627 C C . GLU B 1 44 ? 11.984 -20.703 -5.309 1 94.44 44 GLU B C 1
ATOM 1629 O O . GLU B 1 44 ? 12.266 -21.594 -6.113 1 94.44 44 GLU B O 1
ATOM 1634 N N . LEU B 1 45 ? 12.602 -19.594 -5.246 1 96 45 LEU B N 1
ATOM 1635 C CA . LEU B 1 45 ? 13.664 -19.297 -6.195 1 96 45 LEU B CA 1
ATOM 1636 C C . LEU B 1 45 ? 14.883 -18.719 -5.484 1 96 45 LEU B C 1
ATOM 1638 O O . LEU B 1 45 ? 14.75 -18.047 -4.465 1 96 45 LEU B O 1
ATOM 1642 N N . THR B 1 46 ? 16.031 -19.016 -6.059 1 95.69 46 THR B N 1
ATOM 1643 C CA . THR B 1 46 ? 17.266 -18.422 -5.547 1 95.69 46 THR B CA 1
ATOM 1644 C C . THR B 1 46 ? 17.484 -17.031 -6.125 1 95.69 46 THR B C 1
ATOM 1646 O O . THR B 1 46 ? 16.781 -16.625 -7.051 1 95.69 46 THR B O 1
ATOM 1649 N N . PHE B 1 47 ? 18.469 -16.375 -5.488 1 96.5 47 PHE B N 1
ATOM 1650 C CA . PHE B 1 47 ? 18.859 -15.055 -5.961 1 96.5 47 PHE B CA 1
ATOM 1651 C C . PHE B 1 47 ? 19.203 -15.086 -7.449 1 96.5 47 PHE B C 1
ATOM 1653 O O . PHE B 1 47 ? 18.672 -14.281 -8.227 1 96.5 47 PHE B O 1
ATOM 1660 N N . ASP B 1 48 ? 19.953 -16.062 -7.887 1 95.62 48 ASP B N 1
ATOM 1661 C CA . ASP B 1 48 ? 20.406 -16.156 -9.266 1 95.62 48 ASP B CA 1
ATOM 1662 C C . ASP B 1 48 ? 19.266 -16.5 -10.211 1 95.62 48 ASP B C 1
ATOM 1664 O O . ASP B 1 48 ? 19.203 -15.984 -11.328 1 95.62 48 ASP B O 1
ATOM 1668 N N . GLU B 1 49 ? 18.422 -17.297 -9.797 1 95.62 49 GLU B N 1
ATOM 1669 C CA . GLU B 1 49 ? 17.281 -17.656 -10.617 1 95.62 49 GLU B CA 1
ATOM 1670 C C . GLU B 1 49 ? 16.375 -16.453 -10.867 1 95.62 49 GLU B C 1
ATOM 1672 O O . GLU B 1 49 ? 15.867 -16.266 -11.977 1 95.62 49 GLU B O 1
ATOM 1677 N N . ILE B 1 50 ? 16.156 -15.672 -9.828 1 97.12 50 ILE B N 1
ATOM 1678 C CA . ILE B 1 50 ? 15.352 -14.461 -9.953 1 97.12 50 ILE B CA 1
ATOM 1679 C C . ILE B 1 50 ? 16.031 -13.484 -10.914 1 97.12 50 ILE B C 1
ATOM 1681 O O . ILE B 1 50 ? 15.398 -12.992 -11.852 1 97.12 50 ILE B O 1
ATOM 1685 N N . ARG B 1 51 ? 17.266 -13.273 -10.68 1 96.62 51 ARG B N 1
ATOM 1686 C CA . ARG B 1 51 ? 18.047 -12.359 -11.508 1 96.62 51 ARG B CA 1
ATOM 1687 C C . ARG B 1 51 ? 18.016 -12.781 -12.969 1 96.62 51 ARG B C 1
ATOM 1689 O O . ARG B 1 51 ? 17.75 -11.961 -13.852 1 96.62 51 ARG B O 1
ATOM 1696 N N . ASP B 1 52 ? 18.172 -14.039 -13.25 1 95.56 52 ASP B N 1
ATOM 1697 C CA . ASP B 1 52 ? 18.219 -14.57 -14.602 1 95.56 52 ASP B CA 1
ATOM 1698 C C . ASP B 1 52 ? 16.844 -14.523 -15.266 1 95.56 52 ASP B C 1
ATOM 1700 O O . ASP B 1 52 ? 16.734 -14.164 -16.438 1 95.56 52 ASP B O 1
ATOM 1704 N N . ALA B 1 53 ? 15.867 -14.875 -14.523 1 95.5 53 ALA B N 1
ATOM 1705 C CA . ALA B 1 53 ? 14.508 -14.914 -15.062 1 95.5 53 ALA B CA 1
ATOM 1706 C C . ALA B 1 53 ? 14.055 -13.523 -15.5 1 95.5 53 ALA B C 1
ATOM 1708 O O . ALA B 1 53 ? 13.336 -13.383 -16.5 1 95.5 53 ALA B O 1
ATOM 1709 N N . LEU B 1 54 ? 14.477 -12.555 -14.758 1 96.31 54 LEU B N 1
ATOM 1710 C CA . LEU B 1 54 ? 14.016 -11.203 -15.031 1 96.31 54 LEU B CA 1
ATOM 1711 C C . LEU B 1 54 ? 15.047 -10.438 -15.867 1 96.31 54 LEU B C 1
ATOM 1713 O O . LEU B 1 54 ? 14.773 -9.328 -16.328 1 96.31 54 LEU B O 1
ATOM 1717 N N . ASN B 1 55 ? 16.172 -10.977 -16.047 1 95.25 55 ASN B N 1
ATOM 1718 C CA . ASN B 1 55 ? 17.25 -10.359 -16.812 1 95.25 55 ASN B CA 1
ATOM 1719 C C . ASN B 1 55 ? 17.594 -8.969 -16.266 1 95.25 55 ASN B C 1
ATOM 1721 O O . ASN B 1 55 ? 17.625 -7.996 -17.031 1 95.25 55 ASN B O 1
ATOM 1725 N N . ILE B 1 56 ? 17.875 -8.953 -15.008 1 95.69 56 ILE B N 1
ATOM 1726 C CA . ILE B 1 56 ? 18.25 -7.695 -14.375 1 95.69 56 ILE B CA 1
ATOM 1727 C C . ILE B 1 56 ? 19.641 -7.816 -13.75 1 95.69 56 ILE B C 1
ATOM 1729 O O . ILE B 1 56 ? 20.156 -8.922 -13.602 1 95.69 56 ILE B O 1
ATOM 1733 N N . SER B 1 57 ? 20.234 -6.711 -13.422 1 96.62 57 SER B N 1
ATOM 1734 C CA . SER B 1 57 ? 21.562 -6.688 -12.828 1 96.62 57 SER B CA 1
ATOM 1735 C C . SER B 1 57 ? 21.547 -7.242 -11.414 1 96.62 57 SER B C 1
ATOM 1737 O O . SER B 1 57 ? 20.484 -7.352 -10.797 1 96.62 57 SER B O 1
ATOM 1739 N N . LYS B 1 58 ? 22.75 -7.609 -10.906 1 96.81 58 LYS B N 1
ATOM 1740 C CA . LYS B 1 58 ? 22.906 -8.078 -9.531 1 96.81 58 LYS B CA 1
ATOM 1741 C C . LYS B 1 58 ? 22.453 -7.012 -8.539 1 96.81 58 LYS B C 1
ATOM 1743 O O . LYS B 1 58 ? 21.781 -7.324 -7.547 1 96.81 58 LYS B O 1
ATOM 1748 N N . SER B 1 59 ? 22.844 -5.824 -8.797 1 95.69 59 SER B N 1
ATOM 1749 C CA . SER B 1 59 ? 22.484 -4.73 -7.898 1 95.69 59 SER B CA 1
ATOM 1750 C C . SER B 1 59 ? 20.984 -4.504 -7.863 1 95.69 59 SER B C 1
ATOM 1752 O O . SER B 1 59 ? 20.391 -4.328 -6.789 1 95.69 59 SER B O 1
ATOM 1754 N N . ALA B 1 60 ? 20.344 -4.504 -9 1 93.75 60 ALA B N 1
ATOM 1755 C CA . ALA B 1 60 ? 18.891 -4.328 -9.078 1 93.75 60 ALA B CA 1
ATOM 1756 C C . ALA B 1 60 ? 18.172 -5.457 -8.359 1 93.75 60 ALA B C 1
ATOM 1758 O O . ALA B 1 60 ? 17.219 -5.211 -7.605 1 93.75 60 ALA B O 1
ATOM 1759 N N . ALA B 1 61 ? 18.625 -6.645 -8.57 1 96.75 61 ALA B N 1
ATOM 1760 C CA . ALA B 1 61 ? 18.016 -7.797 -7.906 1 96.75 61 ALA B CA 1
ATOM 1761 C C . ALA B 1 61 ? 18.188 -7.707 -6.395 1 96.75 61 ALA B C 1
ATOM 1763 O O . ALA B 1 61 ? 17.234 -7.965 -5.648 1 96.75 61 ALA B O 1
ATOM 1764 N N . SER B 1 62 ? 19.359 -7.371 -6 1 96.56 62 SER B N 1
ATOM 1765 C CA . SER B 1 62 ? 19.625 -7.258 -4.57 1 96.56 62 SER B CA 1
ATOM 1766 C C . SER B 1 62 ? 18.734 -6.215 -3.914 1 96.56 62 SER B C 1
ATOM 1768 O O . SER B 1 62 ? 18.109 -6.48 -2.881 1 96.56 62 SER B O 1
ATOM 1770 N N . THR B 1 63 ? 18.641 -5.125 -4.504 1 90.88 63 THR B N 1
ATOM 1771 C CA . THR B 1 63 ? 17.828 -4.043 -3.975 1 90.88 63 THR B CA 1
ATOM 1772 C C . THR B 1 63 ? 16.359 -4.453 -3.918 1 90.88 63 THR B C 1
ATOM 1774 O O . THR B 1 63 ? 15.688 -4.258 -2.9 1 90.88 63 THR B O 1
ATOM 1777 N N . ALA B 1 64 ? 15.883 -4.992 -4.957 1 93.56 64 ALA B N 1
ATOM 1778 C CA . ALA B 1 64 ? 14.492 -5.414 -5.051 1 93.56 64 ALA B CA 1
ATOM 1779 C C . ALA B 1 64 ? 14.164 -6.473 -4 1 93.56 64 ALA B C 1
ATOM 1781 O O . ALA B 1 64 ? 13.172 -6.359 -3.285 1 93.56 64 ALA B O 1
ATOM 1782 N N . ILE B 1 65 ? 14.984 -7.461 -3.906 1 96.25 65 ILE B N 1
ATOM 1783 C CA . ILE B 1 65 ? 14.766 -8.562 -2.979 1 96.25 65 ILE B CA 1
ATOM 1784 C C . ILE B 1 65 ? 14.812 -8.055 -1.542 1 96.25 65 ILE B C 1
ATOM 1786 O O . ILE B 1 65 ? 13.969 -8.406 -0.719 1 96.25 65 ILE B O 1
ATOM 1790 N N . ASN B 1 66 ? 15.695 -7.223 -1.263 1 92.12 66 ASN B N 1
ATOM 1791 C CA . ASN B 1 66 ? 15.789 -6.684 0.09 1 92.12 66 ASN B CA 1
ATOM 1792 C C . ASN B 1 66 ? 14.57 -5.84 0.446 1 92.12 66 ASN B C 1
ATOM 1794 O O . ASN B 1 66 ? 14.094 -5.879 1.582 1 92.12 66 ASN B O 1
ATOM 1798 N N . LEU B 1 67 ? 14.133 -5.078 -0.499 1 85.69 67 LEU B N 1
ATOM 1799 C CA . LEU B 1 67 ? 12.922 -4.305 -0.268 1 85.69 67 LEU B CA 1
ATOM 1800 C C . LEU B 1 67 ? 11.734 -5.219 0.02 1 85.69 67 LEU B C 1
ATOM 1802 O O . LEU B 1 67 ? 10.984 -4.984 0.964 1 85.69 67 LEU B O 1
ATOM 1806 N N . LEU B 1 68 ? 11.602 -6.238 -0.711 1 92.12 68 LEU B N 1
ATOM 1807 C CA . LEU B 1 68 ? 10.484 -7.156 -0.552 1 92.12 68 LEU B CA 1
ATOM 1808 C C . LEU B 1 68 ? 10.602 -7.941 0.75 1 92.12 68 LEU B C 1
ATOM 1810 O O . LEU B 1 68 ? 9.594 -8.281 1.374 1 92.12 68 LEU B O 1
ATOM 1814 N N . LEU B 1 69 ? 11.812 -8.172 1.17 1 92.69 69 LEU B N 1
ATOM 1815 C CA . LEU B 1 69 ? 12.023 -8.812 2.465 1 92.69 69 LEU B CA 1
ATOM 1816 C C . LEU B 1 69 ? 11.633 -7.875 3.602 1 92.69 69 LEU B C 1
ATOM 1818 O O . LEU B 1 69 ? 10.898 -8.273 4.512 1 92.69 69 LEU B O 1
ATOM 1822 N N . THR B 1 70 ? 12.016 -6.695 3.488 1 85.12 70 THR B N 1
ATOM 1823 C CA . THR B 1 70 ? 11.75 -5.699 4.523 1 85.12 70 THR B CA 1
ATOM 1824 C C . THR B 1 70 ? 10.25 -5.445 4.652 1 85.12 70 THR B C 1
ATOM 1826 O O . THR B 1 70 ? 9.742 -5.223 5.758 1 85.12 70 THR B O 1
ATOM 1829 N N . THR B 1 71 ? 9.578 -5.484 3.52 1 82.75 71 THR B N 1
ATOM 1830 C CA . THR B 1 71 ? 8.141 -5.23 3.527 1 82.75 71 THR B CA 1
ATOM 1831 C C . THR B 1 71 ? 7.363 -6.527 3.748 1 82.75 71 THR B C 1
ATOM 1833 O O . THR B 1 71 ? 6.137 -6.547 3.648 1 82.75 71 THR B O 1
ATOM 1836 N N . LYS B 1 72 ? 8.016 -7.602 3.926 1 88.69 72 LYS B N 1
ATOM 1837 C CA . LYS B 1 72 ? 7.48 -8.914 4.273 1 88.69 72 LYS B CA 1
ATOM 1838 C C . LYS B 1 72 ? 6.621 -9.469 3.141 1 88.69 72 LYS B C 1
ATOM 1840 O O . LYS B 1 72 ? 5.648 -10.188 3.387 1 88.69 72 LYS B O 1
ATOM 1845 N N . ARG B 1 73 ? 6.934 -9.094 1.946 1 91.5 73 ARG B N 1
ATOM 1846 C CA . ARG B 1 73 ? 6.207 -9.609 0.787 1 91.5 73 ARG B CA 1
ATOM 1847 C C . ARG B 1 73 ? 6.801 -10.922 0.306 1 91.5 73 ARG B C 1
ATOM 1849 O O . ARG B 1 73 ? 6.137 -11.695 -0.389 1 91.5 73 ARG B O 1
ATOM 1856 N N . ILE B 1 74 ? 8.078 -11.078 0.658 1 95.38 74 ILE B N 1
ATOM 1857 C CA . IL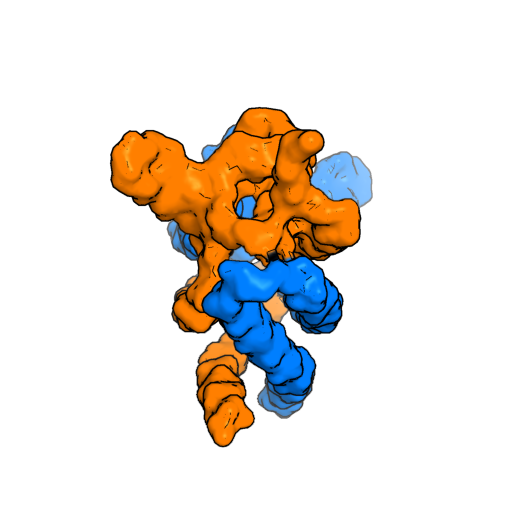E B 1 74 ? 8.734 -12.375 0.49 1 95.38 74 ILE B CA 1
ATOM 1858 C C . ILE B 1 74 ? 9.508 -12.727 1.759 1 95.38 74 ILE B C 1
ATOM 1860 O O . ILE B 1 74 ? 9.695 -11.883 2.635 1 95.38 74 ILE B O 1
ATOM 1864 N N . GLU B 1 75 ? 9.805 -13.914 1.833 1 96.44 75 GLU B N 1
ATOM 1865 C CA . GLU B 1 75 ? 10.68 -14.422 2.887 1 96.44 75 GLU B CA 1
ATOM 1866 C C . GLU B 1 75 ? 11.711 -15.391 2.326 1 96.44 75 GLU B C 1
ATOM 1868 O O . GLU B 1 75 ? 11.625 -15.797 1.165 1 96.44 75 GLU B O 1
ATOM 1873 N N . TYR B 1 76 ? 12.758 -15.625 3.084 1 95.38 76 TYR B N 1
ATOM 1874 C CA . TYR B 1 76 ? 13.758 -16.578 2.609 1 95.38 76 TYR B CA 1
ATOM 1875 C C . TYR B 1 76 ? 13.984 -17.688 3.633 1 95.38 76 TYR B C 1
ATOM 1877 O O . TYR B 1 76 ? 13.57 -17.562 4.785 1 95.38 76 TYR B O 1
ATOM 1885 N N . PHE B 1 77 ? 14.406 -18.75 3.166 1 93.06 77 PHE B N 1
ATOM 1886 C CA . PHE B 1 77 ? 14.875 -19.875 3.977 1 93.06 77 PHE B CA 1
ATOM 1887 C C . PHE B 1 77 ? 16.109 -20.516 3.348 1 93.06 77 PHE B C 1
ATOM 1889 O O . PHE B 1 77 ? 16.422 -20.266 2.182 1 93.06 77 PHE B O 1
ATOM 1896 N N . THR B 1 78 ? 16.891 -21.172 4.188 1 90.69 78 THR B N 1
ATOM 1897 C CA . THR B 1 78 ? 18.078 -21.891 3.713 1 90.69 78 THR B CA 1
ATOM 1898 C C . THR B 1 78 ? 17.875 -23.391 3.828 1 90.69 78 THR B C 1
ATOM 1900 O O . THR B 1 78 ? 17.172 -23.875 4.727 1 90.69 78 THR B O 1
ATOM 1903 N N . ASN B 1 79 ? 18.219 -24.062 2.793 1 83.81 79 ASN B N 1
ATOM 1904 C CA . ASN B 1 79 ? 18.219 -25.516 2.887 1 83.81 79 ASN B CA 1
ATOM 1905 C C . ASN B 1 79 ? 19.453 -26.031 3.625 1 83.81 79 ASN B C 1
ATOM 1907 O O . ASN B 1 79 ? 20.547 -25.5 3.467 1 83.81 79 ASN B O 1
ATOM 1911 N N . PRO B 1 80 ? 19.094 -26.984 4.535 1 81.19 80 PRO B N 1
ATOM 1912 C CA . PRO B 1 80 ? 20.25 -27.578 5.215 1 81.19 80 PRO B CA 1
ATOM 1913 C C . PRO B 1 80 ? 21.344 -28.016 4.242 1 81.19 80 PRO B C 1
ATOM 1915 O O . PRO B 1 80 ? 21.062 -28.672 3.234 1 81.19 80 PRO B O 1
ATOM 1918 N N . GLY B 1 81 ? 22.562 -27.656 4.609 1 80.69 81 GLY B N 1
ATOM 1919 C CA . GLY B 1 81 ? 23.703 -28.078 3.809 1 80.69 81 GLY B CA 1
ATOM 1920 C C . GLY B 1 81 ? 24.062 -27.078 2.715 1 80.69 81 GLY B C 1
ATOM 1921 O O . GLY B 1 81 ? 25.141 -27.172 2.121 1 80.69 81 GLY B O 1
ATOM 1922 N N . GLU B 1 82 ? 22.953 -26.375 2.322 1 76.12 82 GLU B N 1
ATOM 1923 C CA . GLU B 1 82 ? 23.203 -25.375 1.29 1 76.12 82 GLU B CA 1
ATOM 1924 C C . GLU B 1 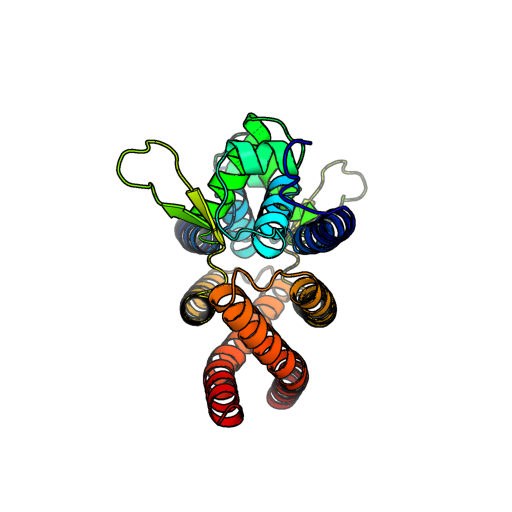82 ? 23.234 -23.969 1.88 1 76.12 82 GLU B C 1
ATOM 1926 O O . GLU B 1 82 ? 22.484 -23.656 2.805 1 76.12 82 GLU B O 1
ATOM 1931 N N . ARG B 1 83 ? 24.141 -23.25 1.391 1 77.81 83 ARG B N 1
ATOM 1932 C CA . ARG B 1 83 ? 24.297 -21.875 1.873 1 77.81 83 ARG B CA 1
ATOM 1933 C C . ARG B 1 83 ? 23.406 -20.922 1.095 1 77.81 83 ARG B C 1
ATOM 1935 O O . ARG B 1 83 ? 23.328 -19.734 1.425 1 77.81 83 ARG B O 1
ATOM 1942 N N . LYS B 1 84 ? 22.688 -21.594 0.135 1 88.06 84 LYS B N 1
ATOM 1943 C CA . LYS B 1 84 ? 21.922 -20.688 -0.712 1 88.06 84 LYS B CA 1
ATOM 1944 C C . LYS B 1 84 ? 20.547 -20.391 -0.109 1 88.06 84 LYS B C 1
ATOM 1946 O O . LYS B 1 84 ? 19.891 -21.297 0.427 1 88.06 84 LYS B O 1
ATOM 1951 N N . ARG B 1 85 ? 20.203 -19.172 -0.205 1 94.06 85 ARG B N 1
ATOM 1952 C CA . ARG B 1 85 ? 18.891 -18.75 0.245 1 94.06 85 ARG B CA 1
ATOM 1953 C C . ARG B 1 85 ? 17.844 -18.938 -0.85 1 94.06 85 ARG B C 1
ATOM 1955 O O . ARG B 1 85 ? 18.109 -18.672 -2.025 1 94.06 85 ARG B O 1
ATOM 1962 N N . TYR B 1 86 ? 16.75 -19.5 -0.433 1 95.94 86 TYR B N 1
ATOM 1963 C CA . TYR B 1 86 ? 15.57 -19.578 -1.299 1 95.94 86 TYR B CA 1
ATOM 1964 C C . TYR B 1 86 ? 14.508 -18.578 -0.853 1 95.94 86 TYR B C 1
ATOM 1966 O O . TYR B 1 86 ? 14.258 -18.422 0.345 1 95.94 86 TYR B O 1
ATOM 1974 N N . PHE B 1 87 ? 13.938 -17.938 -1.865 1 97.19 87 PHE B N 1
ATOM 1975 C CA . PHE B 1 87 ? 12.93 -16.906 -1.598 1 97.19 87 PHE B CA 1
ATOM 1976 C C . PHE B 1 87 ? 11.555 -17.391 -2.037 1 97.19 87 PHE B C 1
ATOM 1978 O O . PHE B 1 87 ? 11.414 -18.047 -3.066 1 97.19 87 PHE B O 1
ATOM 1985 N N . ARG B 1 88 ? 10.555 -17.047 -1.274 1 96.44 88 ARG B N 1
ATOM 1986 C CA . ARG B 1 88 ? 9.18 -17.375 -1.63 1 96.44 88 ARG B CA 1
ATOM 1987 C C . ARG B 1 88 ? 8.234 -16.234 -1.238 1 96.44 88 ARG B C 1
ATOM 1989 O O . ARG B 1 88 ? 8.508 -15.492 -0.294 1 96.44 88 ARG B O 1
ATOM 1996 N N . ALA B 1 89 ? 7.16 -16.141 -1.99 1 96.31 89 ALA B N 1
ATOM 1997 C CA . ALA B 1 89 ? 6.16 -15.109 -1.707 1 96.31 89 ALA B CA 1
ATOM 1998 C C . ALA B 1 89 ? 5.391 -15.43 -0.429 1 96.31 89 ALA B C 1
ATOM 2000 O O . ALA B 1 89 ? 5.059 -16.594 -0.173 1 96.31 89 ALA B O 1
ATOM 2001 N N . THR B 1 90 ? 5.09 -14.422 0.308 1 94.88 90 THR B N 1
ATOM 2002 C CA . THR B 1 90 ? 4.375 -14.625 1.563 1 94.88 90 THR B CA 1
ATOM 2003 C C . THR B 1 90 ? 2.867 -14.539 1.349 1 94.88 90 THR B C 1
ATOM 2005 O O . THR B 1 90 ? 2.092 -14.602 2.307 1 94.88 90 THR B O 1
ATOM 2008 N N . ILE B 1 91 ? 2.5 -14.453 0.142 1 91.38 91 ILE B N 1
ATOM 2009 C CA . ILE B 1 91 ? 1.09 -14.289 -0.199 1 91.38 91 ILE B CA 1
ATOM 2010 C C . ILE B 1 91 ? 0.291 -15.477 0.333 1 91.38 91 ILE B C 1
ATOM 2012 O O . ILE B 1 91 ? -0.919 -15.375 0.546 1 91.38 91 ILE B O 1
ATOM 2016 N N . VAL B 1 92 ? 0.877 -16.625 0.53 1 89.69 92 VAL B N 1
ATOM 2017 C CA . VAL B 1 92 ? 0.218 -17.812 1.079 1 89.69 92 VAL B CA 1
ATOM 2018 C C . VAL B 1 92 ? -0.292 -17.516 2.486 1 89.69 92 VAL B C 1
ATOM 2020 O O . VAL B 1 92 ? -1.254 -18.125 2.951 1 89.69 92 VAL B O 1
ATOM 2023 N N . ASN B 1 93 ? 0.326 -16.516 3.109 1 91.69 93 ASN B N 1
ATOM 2024 C CA . ASN B 1 93 ? -0.057 -16.125 4.457 1 91.69 93 ASN B CA 1
ATOM 2025 C C . ASN B 1 93 ? -0.868 -14.828 4.453 1 91.69 93 ASN B C 1
ATOM 2027 O O . ASN B 1 93 ? -0.788 -14.031 5.391 1 91.69 93 ASN B O 1
ATOM 2031 N N . TRP B 1 94 ? -1.613 -14.695 3.49 1 91 94 TRP B N 1
ATOM 2032 C CA . TRP B 1 94 ? -2.311 -13.43 3.264 1 91 94 TRP B CA 1
ATOM 2033 C C . TRP B 1 94 ? -3.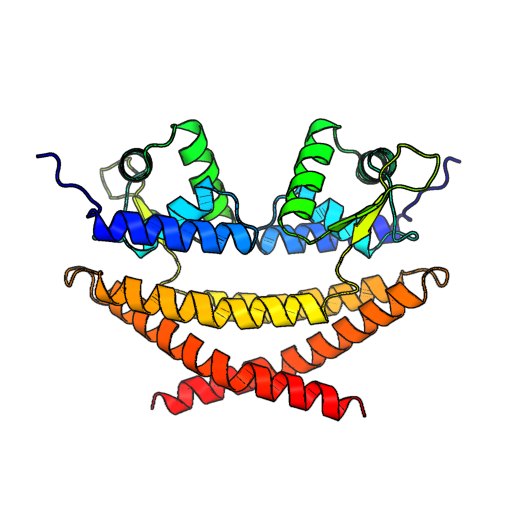264 -13.125 4.414 1 91 94 TRP B C 1
ATOM 2035 O O . TRP B 1 94 ? -3.502 -11.953 4.738 1 91 94 TRP B O 1
ATOM 2045 N N . LYS B 1 95 ? -3.812 -14.078 5.098 1 89.69 95 LYS B N 1
ATOM 2046 C CA . LYS B 1 95 ? -4.73 -13.859 6.211 1 89.69 95 LYS B CA 1
ATOM 2047 C C . LYS B 1 95 ? -4.027 -13.172 7.379 1 89.69 95 LYS B C 1
ATOM 2049 O O . LYS B 1 95 ? -4.586 -12.266 8.008 1 89.69 95 LYS B O 1
ATOM 2054 N N . SER B 1 96 ? -2.867 -13.68 7.586 1 90 96 SER B N 1
ATOM 2055 C CA . SER B 1 96 ? -2.074 -13.055 8.641 1 90 96 SER B CA 1
ATOM 2056 C C . SER B 1 96 ? -1.721 -11.617 8.297 1 90 96 SER B C 1
ATOM 2058 O O . SER B 1 96 ? -1.757 -10.734 9.156 1 90 96 SER B O 1
ATOM 2060 N N . HIS B 1 97 ? -1.398 -11.383 7.102 1 87.25 97 HIS B N 1
ATOM 2061 C CA . HIS B 1 97 ? -1.092 -10.031 6.648 1 87.25 97 HIS B CA 1
ATOM 2062 C C . HIS B 1 97 ? -2.307 -9.117 6.777 1 87.25 97 HIS B C 1
ATOM 2064 O O . HIS B 1 97 ? -2.178 -7.957 7.18 1 87.25 97 HIS B O 1
ATOM 2070 N N . MET B 1 98 ? -3.393 -9.656 6.422 1 87.25 98 MET B N 1
ATOM 2071 C CA . MET B 1 98 ? -4.629 -8.891 6.543 1 87.25 98 MET B CA 1
ATOM 2072 C C . MET B 1 98 ? -4.887 -8.492 7.992 1 87.25 98 MET B C 1
ATOM 2074 O O . MET B 1 98 ? -5.262 -7.355 8.273 1 87.25 98 MET B O 1
ATOM 2078 N N . LYS B 1 99 ? -4.711 -9.414 8.852 1 87 99 LYS B N 1
ATOM 2079 C CA . LYS B 1 99 ? -4.875 -9.117 10.273 1 87 99 LYS B CA 1
ATOM 2080 C C . LYS B 1 99 ? -3.941 -7.996 10.719 1 87 99 LYS B C 1
ATOM 2082 O O . LYS B 1 99 ? -4.348 -7.098 11.453 1 87 99 LYS B O 1
ATOM 2087 N N . GLU B 1 100 ? -2.73 -8.086 10.258 1 87.38 100 GLU B N 1
ATOM 2088 C CA . GLU B 1 100 ? -1.753 -7.055 10.578 1 87.38 100 GLU B CA 1
ATOM 2089 C C . GLU B 1 100 ? -2.182 -5.695 10.023 1 87.38 100 GLU B C 1
ATOM 2091 O O . GLU B 1 100 ? -2.023 -4.672 10.688 1 87.38 100 GLU B O 1
ATOM 2096 N N . LYS B 1 101 ? -2.705 -5.711 8.836 1 86 101 LYS B N 1
ATOM 2097 C CA . LYS B 1 101 ? -3.17 -4.473 8.227 1 86 101 LYS B CA 1
ATOM 2098 C C . LYS B 1 101 ? -4.34 -3.879 9.008 1 86 101 LYS B C 1
ATOM 2100 O O . LYS B 1 101 ? -4.43 -2.66 9.164 1 86 101 LYS B O 1
ATOM 2105 N N . LEU B 1 102 ? -5.184 -4.719 9.492 1 84.94 102 LEU B N 1
ATOM 2106 C CA . LEU B 1 102 ? -6.316 -4.258 10.289 1 84.94 102 LEU B CA 1
ATOM 2107 C C . LEU B 1 102 ? -5.844 -3.631 11.594 1 84.94 102 LEU B C 1
ATOM 2109 O O . LEU B 1 102 ? -6.395 -2.621 12.039 1 84.94 102 LEU B O 1
ATOM 2113 N N . GLU B 1 103 ? -4.832 -4.219 12.164 1 86.5 103 GLU B N 1
ATOM 2114 C CA . GLU B 1 103 ? -4.25 -3.643 13.375 1 86.5 103 GLU B CA 1
ATOM 2115 C C . GLU B 1 103 ? -3.58 -2.303 13.078 1 86.5 103 GLU B C 1
ATOM 2117 O O . GLU B 1 103 ? -3.604 -1.394 13.906 1 86.5 103 GLU B O 1
ATOM 2122 N N . GLY B 1 104 ? -3.041 -2.223 11.938 1 87.94 104 GLY B N 1
ATOM 2123 C CA . GLY B 1 104 ? -2.422 -0.98 11.5 1 87.94 104 GLY B CA 1
ATOM 2124 C C . GLY B 1 104 ? -3.412 0.159 11.352 1 87.94 104 GLY B C 1
ATOM 2125 O O . GLY B 1 104 ? -3.064 1.323 11.562 1 87.94 104 GLY B O 1
ATOM 2126 N N . ILE B 1 105 ? -4.625 -0.17 11.055 1 85 105 ILE B N 1
ATOM 2127 C CA . ILE B 1 105 ? -5.66 0.848 10.898 1 85 105 ILE B CA 1
ATOM 2128 C C . ILE B 1 105 ? -5.902 1.547 12.234 1 85 105 ILE B C 1
ATOM 2130 O O . ILE B 1 105 ? -6.055 2.77 12.281 1 85 105 ILE B O 1
ATOM 2134 N N . ILE B 1 106 ? -5.859 0.785 13.25 1 84.56 106 ILE B N 1
ATOM 2135 C CA . ILE B 1 106 ? -6.074 1.333 14.586 1 84.56 106 ILE B CA 1
ATOM 2136 C C . ILE B 1 106 ? -4.941 2.295 14.938 1 84.56 106 ILE B C 1
ATOM 2138 O O . ILE B 1 106 ? -5.188 3.404 15.414 1 84.56 106 ILE B O 1
ATOM 2142 N N . THR B 1 107 ? -3.797 1.827 14.664 1 90.88 107 THR B N 1
ATOM 2143 C CA . THR B 1 107 ? -2.627 2.648 14.953 1 90.88 107 THR B CA 1
ATOM 2144 C C . THR B 1 107 ? -2.664 3.943 14.141 1 90.88 107 THR B C 1
ATOM 2146 O O . THR B 1 107 ? -2.447 5.027 14.688 1 90.88 107 THR B O 1
ATOM 2149 N N . MET B 1 108 ? -2.971 3.812 12.906 1 91.5 108 MET B N 1
ATOM 2150 C CA . MET B 1 108 ? -3.047 4.984 12.039 1 91.5 108 MET B CA 1
ATOM 2151 C C . MET B 1 108 ? -4.156 5.926 12.5 1 91.5 108 MET B C 1
ATOM 2153 O O . MET B 1 108 ? -3.99 7.148 12.477 1 91.5 108 MET B O 1
ATOM 2157 N N . HIS B 1 109 ? -5.258 5.355 12.844 1 90.88 109 HIS B N 1
ATOM 2158 C CA . HIS B 1 109 ? -6.371 6.152 13.344 1 90.88 109 HIS B CA 1
ATOM 2159 C C . HIS B 1 109 ? -5.949 7.004 14.539 1 90.88 109 HIS B C 1
ATOM 2161 O O . HIS B 1 109 ? -6.254 8.195 14.594 1 90.88 109 HIS B O 1
ATOM 2167 N N . SER B 1 110 ? -5.273 6.391 15.438 1 92.5 110 SER B N 1
ATOM 2168 C CA . SER B 1 110 ? -4.816 7.098 16.625 1 92.5 110 SER B CA 1
ATOM 2169 C C . SER B 1 110 ? -3.812 8.188 16.266 1 92.5 110 SER B C 1
ATOM 2171 O O . SER B 1 110 ? -3.898 9.312 16.781 1 92.5 110 SER B O 1
ATOM 2173 N N . LEU B 1 111 ? -2.902 7.891 15.414 1 94.44 111 LEU B N 1
ATOM 2174 C CA . LEU B 1 111 ? -1.905 8.867 14.984 1 94.44 111 LEU B CA 1
ATOM 2175 C C . LEU B 1 111 ? -2.566 10.039 14.281 1 94.44 111 LEU B C 1
ATOM 2177 O O . LEU B 1 111 ? -2.197 11.195 14.508 1 94.44 111 LEU B O 1
ATOM 2181 N N . MET B 1 112 ? -3.529 9.758 13.477 1 93.38 112 MET B N 1
ATOM 2182 C CA . MET B 1 112 ? -4.23 10.805 12.742 1 93.38 112 MET B CA 1
ATOM 2183 C C . MET B 1 112 ? -4.941 11.758 13.695 1 93.38 112 MET B C 1
ATOM 2185 O O . MET B 1 112 ? -4.965 12.969 13.477 1 93.38 112 MET B O 1
ATOM 2189 N N . LYS B 1 113 ? -5.543 11.156 14.648 1 93.5 113 LYS B N 1
ATOM 2190 C CA . LYS B 1 113 ? -6.176 12 15.664 1 93.5 113 LYS B CA 1
ATOM 2191 C C . LYS B 1 113 ? -5.168 12.953 16.297 1 93.5 113 LYS B C 1
ATOM 2193 O O . LYS B 1 113 ? -5.445 14.148 16.438 1 93.5 113 LYS B O 1
ATOM 2198 N N . GLU B 1 114 ? -4.035 12.477 16.703 1 94.94 114 GLU B N 1
ATOM 2199 C CA . GLU B 1 114 ? -2.984 13.312 17.266 1 94.94 114 GLU B CA 1
ATOM 2200 C C . GLU B 1 114 ? -2.531 14.383 16.297 1 94.94 114 GLU B C 1
ATOM 2202 O O . GLU B 1 114 ? -2.289 15.531 16.688 1 94.94 114 GLU B O 1
ATOM 2207 N N . ILE B 1 115 ? -2.4 14.023 15.07 1 94.19 115 ILE B N 1
ATOM 2208 C CA . ILE B 1 115 ? -1.953 14.945 14.031 1 94.19 115 ILE B CA 1
ATOM 2209 C C . ILE B 1 115 ? -2.955 16.078 13.891 1 94.19 115 ILE B C 1
ATOM 2211 O O . ILE B 1 115 ? -2.574 17.266 13.906 1 94.19 115 ILE B O 1
ATOM 2215 N N . ILE B 1 116 ? -4.191 15.742 13.766 1 94 116 ILE B N 1
ATOM 2216 C CA . ILE B 1 116 ? -5.246 16.734 13.594 1 94 116 ILE B CA 1
ATOM 2217 C C . ILE B 1 116 ? -5.23 17.719 14.758 1 94 116 ILE B C 1
ATOM 2219 O O . ILE B 1 116 ? -5.395 18.922 14.562 1 94 116 ILE B O 1
ATOM 2223 N N . GLU B 1 117 ? -4.984 17.219 15.938 1 93.62 117 GLU B N 1
ATOM 2224 C CA . GLU B 1 117 ? -4.957 18.047 17.141 1 93.62 117 GLU B CA 1
ATOM 2225 C C . GLU B 1 117 ? -3.795 19.031 17.094 1 93.62 117 GLU B C 1
ATOM 2227 O O . GLU B 1 117 ? -3.83 20.078 17.766 1 93.62 117 GLU B O 1
ATOM 2232 N N . GLN B 1 118 ? -2.77 18.766 16.328 1 92.62 118 GLN B N 1
ATOM 2233 C CA . GLN B 1 118 ? -1.58 19.609 16.312 1 92.62 118 GLN B CA 1
ATOM 2234 C C . GLN B 1 118 ? -1.609 20.562 15.117 1 92.62 118 GLN B C 1
ATOM 2236 O O . GLN B 1 118 ? -0.726 21.422 14.969 1 92.62 118 GLN B O 1
ATOM 2241 N N . ARG B 1 119 ? -2.572 20.406 14.305 1 91.06 119 ARG B N 1
ATOM 2242 C CA . ARG B 1 119 ? -2.623 21.234 13.102 1 91.06 119 ARG B CA 1
ATOM 2243 C C . ARG B 1 119 ? -3.094 22.641 13.422 1 91.06 119 ARG B C 1
ATOM 2245 O O . ARG B 1 119 ? -3.961 22.828 14.273 1 91.06 119 ARG B O 1
ATOM 2252 N N . PRO B 1 120 ? -2.482 23.594 12.727 1 89.94 120 PRO B N 1
ATOM 2253 C CA . PRO B 1 120 ? -2.914 24.969 12.945 1 89.94 120 PRO B CA 1
ATOM 2254 C C . PRO B 1 120 ? -4.27 25.281 12.312 1 89.94 120 PRO B C 1
ATOM 2256 O O . PRO B 1 120 ? -4.723 24.531 11.43 1 89.94 120 PRO B O 1
ATOM 2259 N N . ASP B 1 121 ? -4.809 26.422 12.672 1 91.44 121 ASP B N 1
ATOM 2260 C CA . ASP B 1 121 ? -6.094 26.859 12.125 1 91.44 121 ASP B CA 1
ATOM 2261 C C . ASP B 1 121 ? -5.918 27.5 10.75 1 91.44 121 ASP B C 1
ATOM 2263 O O . ASP B 1 121 ? -6.895 27.703 10.023 1 91.44 121 ASP B O 1
ATOM 2267 N N . SER B 1 122 ? -4.738 27.75 10.414 1 90.38 122 SER B N 1
ATOM 2268 C CA . SER B 1 122 ? -4.457 28.5 9.195 1 90.38 122 SER B CA 1
ATOM 2269 C C . SER B 1 122 ? -4.691 27.656 7.953 1 90.38 122 SER B C 1
ATOM 2271 O O . SER B 1 122 ? -4.684 28.172 6.832 1 90.38 122 SER B O 1
ATOM 2273 N N . THR B 1 123 ? -4.973 26.328 8.094 1 91.44 123 THR B N 1
ATOM 2274 C CA . THR B 1 123 ? -5.223 25.453 6.953 1 91.44 123 THR B CA 1
ATOM 2275 C C . THR B 1 123 ? -6.562 24.75 7.102 1 91.44 123 THR B C 1
ATOM 2277 O O . THR B 1 123 ? -6.621 23.516 7.121 1 91.44 123 THR B O 1
ATOM 2280 N N . PRO B 1 124 ? -7.609 25.469 7.074 1 93.06 124 PRO B N 1
ATOM 2281 C CA . PRO B 1 124 ? -8.914 24.891 7.422 1 93.06 124 PRO B CA 1
ATOM 2282 C C . PRO B 1 124 ? -9.391 23.859 6.406 1 93.06 124 PRO B C 1
ATOM 2284 O O . PRO B 1 124 ? -10.023 22.875 6.785 1 93.06 124 PRO B O 1
ATOM 2287 N N . GLU B 1 125 ? -9.164 24.125 5.184 1 93.38 125 GLU B N 1
ATOM 2288 C CA . GLU B 1 125 ? -9.609 23.172 4.176 1 93.38 125 GLU B CA 1
ATOM 2289 C C . GLU B 1 125 ? -8.867 21.844 4.309 1 93.38 125 GLU B C 1
ATOM 2291 O O . GLU B 1 125 ? -9.477 20.766 4.234 1 93.38 125 GLU B O 1
ATOM 2296 N N . PHE B 1 126 ? -7.59 21.953 4.461 1 94.25 126 PHE B N 1
ATOM 2297 C CA . PHE B 1 126 ? -6.773 20.766 4.672 1 94.25 126 PHE B CA 1
ATOM 2298 C C . PHE B 1 126 ? -7.223 20 5.914 1 94.25 126 PHE B C 1
ATOM 2300 O O . PHE B 1 126 ? -7.398 18.781 5.875 1 94.25 126 PHE B O 1
ATOM 2307 N N . ASN B 1 127 ? -7.461 20.719 6.941 1 94.75 127 ASN B N 1
ATOM 2308 C CA . ASN B 1 127 ? -7.898 20.125 8.195 1 94.75 127 ASN B CA 1
ATOM 2309 C C . ASN B 1 127 ? -9.242 19.422 8.047 1 94.75 127 ASN B C 1
ATOM 2311 O O . ASN B 1 127 ? -9.461 18.344 8.609 1 94.75 127 ASN B O 1
ATOM 2315 N N . ALA B 1 128 ? -10.102 20.031 7.316 1 94.75 128 ALA B N 1
ATOM 2316 C CA . ALA B 1 128 ? -11.414 19.438 7.082 1 94.75 128 ALA B CA 1
ATOM 2317 C C . ALA B 1 128 ? -11.289 18.109 6.34 1 94.75 128 ALA B C 1
ATOM 2319 O O . ALA B 1 128 ? -11.977 17.141 6.672 1 94.75 128 ALA B O 1
ATOM 2320 N N . SER B 1 129 ? -10.438 18.078 5.375 1 94.06 129 SER B N 1
ATOM 2321 C CA . SER B 1 129 ? -10.211 16.844 4.621 1 94.06 129 SER B CA 1
ATOM 2322 C C . SER B 1 129 ? -9.625 15.75 5.508 1 94.06 129 SER B C 1
ATOM 2324 O O . SER B 1 129 ? -10.031 14.594 5.422 1 94.06 129 SER B O 1
ATOM 2326 N N . LEU B 1 130 ? -8.688 16.094 6.355 1 93.88 130 LEU B N 1
ATOM 2327 C CA . LEU B 1 130 ? -8.094 15.141 7.281 1 93.88 130 LEU B CA 1
ATOM 2328 C C . LEU B 1 130 ? -9.141 14.586 8.242 1 93.88 130 LEU B C 1
ATOM 2330 O O . LEU B 1 130 ? -9.148 13.391 8.539 1 93.88 130 LEU B O 1
ATOM 2334 N N . ASN B 1 131 ? -9.984 15.461 8.688 1 95.06 131 ASN B N 1
ATOM 2335 C CA . ASN B 1 131 ? -11.039 15.039 9.602 1 95.06 131 ASN B CA 1
ATOM 2336 C C . ASN B 1 131 ? -12.008 14.07 8.93 1 95.06 131 ASN B C 1
ATOM 2338 O O . ASN B 1 131 ? -12.438 13.086 9.531 1 95.06 131 ASN B O 1
ATOM 2342 N N . GLU B 1 132 ? -12.344 14.414 7.77 1 94.5 132 GLU B N 1
ATOM 2343 C CA . GLU B 1 132 ? -13.234 13.523 7.023 1 94.5 132 GLU B CA 1
ATOM 2344 C C . GLU B 1 132 ? -12.594 12.156 6.824 1 94.5 132 GLU B C 1
ATOM 2346 O O . GLU B 1 132 ? -13.266 11.125 6.969 1 94.5 132 GLU B O 1
ATOM 2351 N N . LEU B 1 133 ? -11.367 12.141 6.457 1 92.5 133 LEU B N 1
ATOM 2352 C CA . LEU B 1 133 ? -10.641 10.883 6.297 1 92.5 133 LEU B CA 1
ATOM 2353 C C . LEU B 1 133 ? -10.609 10.102 7.605 1 92.5 133 LEU B C 1
ATOM 2355 O O . LEU B 1 133 ? -10.812 8.883 7.613 1 92.5 133 LEU B O 1
ATOM 2359 N N . HIS B 1 134 ? -10.328 10.836 8.648 1 94.19 134 HIS B N 1
ATOM 2360 C CA . HIS B 1 134 ? -10.312 10.195 9.961 1 94.19 134 HIS B CA 1
ATOM 2361 C C . HIS B 1 134 ? -11.656 9.547 10.273 1 94.19 134 HIS B C 1
ATOM 2363 O O . HIS B 1 134 ? -11.711 8.438 10.805 1 94.19 134 HIS B O 1
ATOM 2369 N N . ASP B 1 135 ? -12.68 10.227 9.969 1 93.69 135 ASP B N 1
ATOM 2370 C CA . ASP B 1 135 ? -14.023 9.688 10.164 1 93.69 135 ASP B CA 1
ATOM 2371 C C . ASP B 1 135 ? -14.234 8.438 9.32 1 93.69 135 ASP B C 1
ATOM 2373 O O . ASP B 1 135 ? -14.82 7.457 9.789 1 93.69 135 ASP B O 1
ATOM 2377 N N . PHE B 1 136 ? -13.867 8.531 8.164 1 91.44 136 PHE B N 1
ATOM 2378 C CA . PHE B 1 136 ? -13.984 7.379 7.273 1 91.44 136 PHE B CA 1
ATOM 2379 C C . PHE B 1 136 ? -13.203 6.191 7.82 1 91.44 136 PHE B C 1
ATOM 2381 O O . PHE B 1 136 ? -13.695 5.059 7.805 1 91.44 136 PHE B O 1
ATOM 2388 N N . MET B 1 137 ? -12.047 6.414 8.258 1 89.94 137 MET B N 1
ATOM 2389 C CA . MET B 1 137 ? -11.219 5.348 8.828 1 89.94 137 MET B CA 1
ATOM 2390 C C . MET B 1 137 ? -11.914 4.703 10.023 1 89.94 137 MET B C 1
ATOM 2392 O O . MET B 1 137 ? -11.828 3.488 10.211 1 89.94 137 MET B O 1
ATOM 2396 N N . SER B 1 138 ? -12.516 5.527 10.828 1 91.69 138 SER B N 1
ATOM 2397 C CA . SER B 1 138 ? -13.258 5.012 11.969 1 91.69 138 SER B CA 1
ATOM 2398 C C . SER B 1 138 ? -14.383 4.082 11.531 1 91.69 138 SER B C 1
ATOM 2400 O O . SER B 1 138 ? -14.602 3.027 12.133 1 91.69 138 SER B O 1
ATOM 2402 N N . PHE B 1 139 ? -15.039 4.527 10.555 1 92.06 139 PHE B N 1
ATOM 2403 C CA . PHE B 1 139 ? -16.109 3.711 9.984 1 92.06 139 PHE B CA 1
ATOM 2404 C C . PHE B 1 139 ? -15.555 2.391 9.453 1 92.06 139 PHE B C 1
ATOM 2406 O O . PHE B 1 139 ? -16.109 1.326 9.727 1 92.06 139 PHE B O 1
ATOM 2413 N N . PHE B 1 140 ? -14.477 2.4 8.766 1 87.56 140 PHE B N 1
ATOM 2414 C CA . PHE B 1 140 ? -13.859 1.22 8.18 1 87.56 140 PHE B CA 1
ATOM 2415 C C . PHE B 1 140 ? -13.359 0.271 9.266 1 87.56 140 PHE B C 1
ATOM 2417 O O . PHE B 1 140 ? -13.477 -0.949 9.125 1 87.56 140 PHE B O 1
ATOM 2424 N N . HIS B 1 141 ? -12.805 0.847 10.25 1 87.38 141 HIS B N 1
ATOM 2425 C CA . HIS B 1 141 ? -12.312 0.048 11.367 1 87.38 141 HIS B CA 1
ATOM 2426 C C . HIS B 1 141 ? -13.43 -0.796 11.977 1 87.38 141 HIS B C 1
ATOM 2428 O O . HIS B 1 141 ? -13.195 -1.938 12.383 1 87.38 141 HIS B O 1
ATOM 2434 N N . LYS B 1 142 ? -14.516 -0.276 11.977 1 90.38 142 LYS B N 1
ATOM 2435 C CA . LYS B 1 142 ? -15.648 -0.976 12.57 1 90.38 142 LYS B CA 1
ATOM 2436 C C . LYS B 1 142 ? -16.234 -2.002 11.609 1 90.38 142 LYS B C 1
ATOM 2438 O O . LYS B 1 142 ? -16.609 -3.104 12.016 1 90.38 142 LYS B O 1
ATOM 2443 N N . GLU B 1 143 ? -16.312 -1.716 10.383 1 92 143 GLU B N 1
ATOM 2444 C CA . GLU B 1 143 ? -17.062 -2.498 9.406 1 92 143 GLU B CA 1
ATOM 2445 C C . GLU B 1 143 ? -16.219 -3.633 8.836 1 92 143 GLU B C 1
ATOM 2447 O O . GLU B 1 143 ? -16.75 -4.695 8.5 1 92 143 GLU B O 1
ATOM 2452 N N . ILE B 1 144 ? -14.945 -3.473 8.766 1 88.69 144 ILE B N 1
ATOM 2453 C CA . ILE B 1 144 ? -14.102 -4.395 8.008 1 88.69 144 ILE B CA 1
ATOM 2454 C C . ILE B 1 144 ? -14.047 -5.742 8.727 1 88.69 144 ILE B C 1
ATOM 2456 O O . ILE B 1 144 ? -14.219 -6.793 8.094 1 88.69 144 ILE B O 1
ATOM 2460 N N . PRO B 1 145 ? -13.812 -5.781 10.086 1 88.62 145 PRO B N 1
ATOM 2461 C CA . PRO B 1 145 ? -13.844 -7.078 10.766 1 88.62 145 PRO B CA 1
ATOM 2462 C C . PRO B 1 145 ? -15.156 -7.82 10.562 1 88.62 145 PRO B C 1
ATOM 2464 O O . PRO B 1 145 ? -15.172 -9.047 10.43 1 88.62 145 PRO B O 1
ATOM 2467 N N . LEU B 1 146 ? -16.219 -7.117 10.516 1 91.44 146 LEU B N 1
ATOM 2468 C CA . LEU B 1 146 ? -17.531 -7.73 10.281 1 91.44 146 LEU B CA 1
ATOM 2469 C C . LEU B 1 146 ? -17.609 -8.305 8.867 1 91.44 146 LEU B C 1
ATOM 2471 O O . LEU B 1 146 ? -18.172 -9.383 8.656 1 91.44 146 LEU B O 1
ATOM 2475 N N . LEU B 1 147 ? -17.078 -7.559 7.938 1 89.62 147 LEU B N 1
ATOM 2476 C CA . LEU B 1 147 ? -17.078 -8.008 6.547 1 89.62 147 LEU B CA 1
ATOM 2477 C C . LEU B 1 147 ? -16.25 -9.281 6.395 1 89.62 147 LEU B C 1
ATOM 2479 O O . LEU B 1 147 ? -16.641 -10.203 5.68 1 89.62 147 LEU B O 1
ATOM 2483 N N . ILE B 1 148 ? -15.125 -9.336 7.098 1 88.69 148 ILE B N 1
ATOM 2484 C CA . ILE B 1 148 ? -14.242 -10.492 7.031 1 88.69 148 ILE B CA 1
ATOM 2485 C C . ILE B 1 148 ? -14.945 -11.711 7.633 1 88.69 148 ILE B C 1
ATOM 2487 O O . ILE B 1 148 ? -14.883 -12.805 7.074 1 88.69 148 ILE B O 1
ATOM 2491 N N . GLU B 1 149 ? -15.57 -11.531 8.695 1 90.38 149 GLU B N 1
ATOM 2492 C CA . GLU B 1 149 ? -16.312 -12.617 9.32 1 90.38 149 GLU B CA 1
ATOM 2493 C C . GLU B 1 149 ? -17.422 -13.125 8.406 1 90.38 149 GLU B C 1
ATOM 2495 O O . GLU B 1 149 ? -17.656 -14.328 8.312 1 90.38 149 GLU B O 1
ATOM 2500 N N . ARG B 1 150 ? -18.078 -12.203 7.797 1 91.75 150 ARG B N 1
ATOM 2501 C CA . ARG B 1 150 ? -19.109 -12.586 6.844 1 91.75 150 ARG B CA 1
ATOM 2502 C C . ARG B 1 150 ? -18.531 -13.414 5.699 1 91.75 150 ARG B C 1
ATOM 2504 O O . ARG B 1 150 ? -19.141 -14.375 5.25 1 91.75 150 ARG B O 1
ATOM 2511 N N . TRP B 1 151 ? -17.391 -13.023 5.227 1 92.31 151 TRP B N 1
ATOM 2512 C CA . TRP B 1 151 ? -16.719 -13.758 4.152 1 92.31 151 TRP B CA 1
ATOM 2513 C C . TRP B 1 151 ? -16.359 -15.172 4.598 1 92.31 151 TRP B C 1
ATOM 2515 O O . TRP B 1 151 ? -16.578 -16.125 3.854 1 92.31 151 TRP B O 1
ATOM 2525 N N . LYS B 1 152 ? -15.867 -15.352 5.781 1 89.5 152 LYS B N 1
ATOM 2526 C CA . LYS B 1 152 ? -15.5 -16.656 6.316 1 89.5 152 LYS B CA 1
ATOM 2527 C C . LYS B 1 152 ? -16.719 -17.578 6.402 1 89.5 152 LYS B C 1
ATOM 2529 O O . LYS B 1 152 ? -16.625 -18.781 6.129 1 89.5 152 LYS B O 1
ATOM 2534 N N . THR B 1 153 ? -17.812 -16.984 6.727 1 89.19 153 THR B N 1
ATOM 2535 C CA . THR B 1 153 ? -19.031 -17.766 6.914 1 89.19 153 THR B CA 1
ATOM 2536 C C . THR B 1 153 ? -19.656 -18.125 5.57 1 89.19 153 THR B C 1
ATOM 2538 O O . THR B 1 153 ? -20.359 -19.125 5.457 1 89.19 153 THR B O 1
ATOM 2541 N N . SER B 1 154 ? -19.391 -17.297 4.57 1 85.12 154 SER B N 1
ATOM 2542 C CA . SER B 1 154 ? -19.953 -17.547 3.244 1 85.12 154 SER B CA 1
ATOM 2543 C C . SER B 1 154 ? -19.234 -18.719 2.559 1 85.12 154 SER B C 1
ATOM 2545 O O . SER B 1 154 ? -19.766 -19.297 1.609 1 85.12 154 SER B O 1
ATOM 2547 N N . LYS B 1 155 ? -18.078 -19.031 2.896 1 76.62 155 LYS B N 1
ATOM 2548 C CA . LYS B 1 155 ? -17.297 -20.141 2.332 1 76.62 155 LYS B CA 1
ATOM 2549 C C . LYS B 1 155 ? -17.766 -21.484 2.883 1 76.62 155 LYS B C 1
ATOM 2551 O O . LYS B 1 155 ? -17.406 -22.531 2.348 1 76.62 155 LYS B O 1
ATOM 2556 N N . LYS B 1 156 ? -18.469 -21.453 4.035 1 62.66 156 LYS B N 1
ATOM 2557 C CA . LYS B 1 156 ? -19.047 -22.672 4.598 1 62.66 156 LYS B CA 1
ATOM 2558 C C . LYS B 1 156 ? -20.344 -23.047 3.873 1 62.66 156 LYS B C 1
ATOM 2560 O O . LYS B 1 156 ? -20.625 -24.219 3.672 1 62.66 156 LYS B O 1
#

pLDDT: mean 90.49, std 8.22, range [37.69, 97.56]

Secondary structure (DSSP, 8-state):
----SS-HHHHHHHHHHHHHHHHTT--HHHHHHHHHHHHSSSS-EEHHHHHHHHT--HHHHHHHHHHHHHTTSEEEEE-TT---EEEEEGGGGHHHHHHHHHHHHHHHHHHHHHHHHH--TT-HHHHHHHHHHHHHHHHHHHHHHHHHHHHHHHT-/----SS-HHHHHHHHHHHHHHHHTT--HHHHHHHHHHHHSSSS-EEHHHHHHHHT--HHHHHHHHHHHHHTTSEEEEE-TT---EEEEEGGGGHHHHHHHHHHHHHHHHHHHHHHHHH--TT-HHHHHHHHHHHHHHHHHHHHHHHHHHHHHHHT-

Organism: Cytophaga hutchinsonii (strain ATCC 33406 / DSM 1761 / CIP 103989 / NBRC 15051 / NCIMB 9469 / D465) (NCBI:txid269798)

Sequence (312 aa):
MPTEIVTEKQRVLIEKLGVFYEHEGHHPAGARVMALMLIADRNELTFDEIRDALNISKSAASTAINLLLTTKRIEYFTNPGERKRYFRATIVNWKSHMKEKLEGIITMHSLMKEIIEQRPDSTPEFNASLNELHDFMSFFHKEIPLLIERWKTSKKMPTEIVTEKQRVLIEKLGVFYEHEGHHPAGARVMALMLIADRNELTFDEIRDALNISKSAASTAINLLLTTKRIEYFTNPGERKRYFRATIVNWKSHMKEKLEGIITMHSLMKEIIEQRPDSTPEFNASLNELHDFMSFFHKEIPLLIERWKTSKK

InterPro domains:
  IPR036388 Winged helix-like DNA-binding domain superfamily [G3DSA:1.10.10.10] (3-90)
  IPR036390 Winged helix DNA-binding domain superfamily [SSF46785] (11-116)
  IPR052362 HTH-type GbsR-related transcriptional regulator [PTHR38465] (5-155)
  IPR060352 HTH-type transcriptional regulator MmpR5, helical hairpin [PF27059] (94-152)